Protein AF-A0A2A9K9C0-F1 (afdb_monomer)

Mean predicted aligned error: 3.77 Å

Radius of gyration: 18.75 Å; Cα contacts (8 Å, |Δi|>4): 196; chains: 1; bounding box: 55×35×45 Å

Sequence (178 aa):
MNDVFKDWEARVAALWRQVDAITPEQLVAQADALAAERPVDDPVALFERACARDTAGLEAEAEPLYRAALASERLDPYRQARASIQLGSTLRLLGQLEESESLVSAQLQRYEDAAYGNALYDETRATLALTYLVQGRAVEAACLALTTLAPHLSRYNRSVAGNAAEILKSTALESSWS

Nearest PDB structures (foldseek):
  3fwv-assembly2_B  TM=6.508E-01  e=6.285E-02  Homo sapiens
  3esk-assembly1_A  TM=7.270E-01  e=2.213E-01  Homo sapiens
  7t6d-assembly1_B  TM=5.250E-01  e=9.718E-02  Escherichia coli
  4zlh-assembly1_A  TM=6.769E-01  e=4.360E-01  Escherichia coli O157:H7
  8fy4-assembly1_B  TM=6.235E-01  e=5.676E+00  Gallus gallus

Foldseek 3Di:
DVVVVVVLVVVLVVLVVCLVVDALVVLLVVLVVSLVVDPPLPLVSLLSNLVSCLSNVNLVVSLVSLVSSLVDPPDQLQSNLVSLLSNLVSCVVVVVLVVSLVSLVVNLVQCVPVVSHCPCVLVSLLSNLVSCVSVVVPLLSLLSNQLSCLVVDPDCSVVSNVVSVVSVVVVVVVVVVD

Solvent-accessible surface area (backbone atoms only — not comparable to full-atom values): 9440 Å² total; per-residue (Å²): 113,74,65,62,52,50,52,51,53,52,50,54,54,53,51,62,76,38,55,93,80,48,54,50,68,55,44,35,53,50,37,47,57,58,30,68,79,46,63,94,80,35,34,65,43,30,36,48,41,13,51,31,24,45,74,48,73,35,41,85,69,11,46,65,27,28,52,57,17,70,74,40,89,83,51,52,58,63,57,45,44,54,43,39,46,51,42,24,50,40,31,44,77,72,66,41,48,70,58,17,44,52,49,30,50,54,5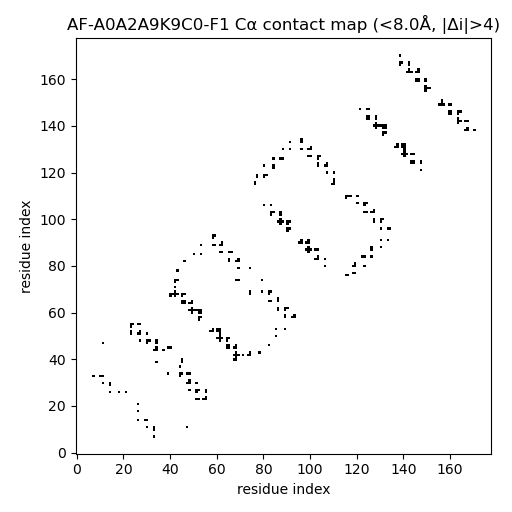4,56,58,48,47,72,40,76,89,58,41,65,75,62,50,60,58,38,46,46,52,43,18,53,45,30,41,76,74,68,38,48,68,60,13,49,28,47,39,42,45,60,45,17,83,76,46,97,65,60,31,70,57,46,33,49,52,28,52,54,52,52,53,53,53,55,53,56,65,75,77,110

pLDDT: mean 95.49, std 7.88, range [49.19, 98.88]

Structure (mmCIF, N/CA/C/O backbone):
data_AF-A0A2A9K9C0-F1
#
_entry.id   AF-A0A2A9K9C0-F1
#
loop_
_atom_site.group_PDB
_atom_site.id
_atom_site.type_symbol
_atom_site.label_atom_id
_atom_site.label_alt_id
_atom_site.label_comp_id
_atom_site.label_asym_id
_atom_site.label_entity_id
_atom_site.label_seq_id
_atom_site.pdbx_PDB_ins_code
_atom_site.Cartn_x
_atom_site.Cartn_y
_atom_site.Cartn_z
_atom_site.occupancy
_atom_site.B_iso_or_equiv
_atom_site.auth_seq_id
_atom_site.auth_comp_id
_atom_site.auth_asym_id
_atom_site.auth_atom_id
_atom_site.pdbx_PDB_model_num
ATOM 1 N N . MET A 1 1 ? 28.521 -4.897 -8.822 1.00 56.53 1 MET A N 1
ATOM 2 C CA . MET A 1 1 ? 27.098 -5.235 -8.581 1.00 56.53 1 MET A CA 1
ATOM 3 C C . MET A 1 1 ? 26.329 -4.094 -7.919 1.00 56.53 1 MET A C 1
ATOM 5 O O . MET A 1 1 ? 25.293 -3.744 -8.457 1.00 56.53 1 MET A O 1
ATOM 9 N N . ASN A 1 2 ? 26.833 -3.455 -6.853 1.00 66.00 2 ASN A N 1
ATOM 10 C CA . ASN A 1 2 ? 26.139 -2.313 -6.221 1.00 66.00 2 ASN A CA 1
ATOM 11 C C . ASN A 1 2 ? 25.977 -1.070 -7.113 1.00 66.00 2 ASN A C 1
ATOM 13 O O . ASN A 1 2 ? 25.010 -0.340 -6.951 1.00 66.00 2 ASN A O 1
ATOM 17 N N . ASP A 1 3 ? 26.910 -0.822 -8.032 1.00 77.00 3 ASP A N 1
ATOM 18 C CA . ASP A 1 3 ? 26.891 0.388 -8.866 1.00 77.00 3 ASP A CA 1
ATOM 19 C C . ASP A 1 3 ? 25.811 0.330 -9.960 1.00 77.00 3 ASP A C 1
ATOM 21 O O . ASP A 1 3 ? 25.037 1.260 -10.131 1.00 77.00 3 ASP A O 1
ATOM 25 N N . VAL A 1 4 ? 25.665 -0.834 -10.605 1.00 78.75 4 VAL A N 1
ATOM 26 C CA . VAL A 1 4 ? 24.627 -1.088 -11.623 1.00 78.75 4 VAL A CA 1
ATOM 27 C C . VAL A 1 4 ? 23.219 -1.005 -11.028 1.00 78.75 4 VAL A C 1
ATOM 29 O O . VAL A 1 4 ? 22.312 -0.477 -11.659 1.00 78.75 4 VAL A O 1
ATOM 32 N N . PHE A 1 5 ? 23.020 -1.506 -9.804 1.00 78.31 5 PHE A N 1
ATOM 33 C CA . PHE A 1 5 ? 21.722 -1.391 -9.134 1.00 78.31 5 PHE A CA 1
ATOM 34 C C . PHE A 1 5 ? 21.391 0.063 -8.776 1.00 78.31 5 PHE A C 1
ATOM 36 O O . PHE A 1 5 ? 20.274 0.505 -9.012 1.00 78.31 5 PHE A O 1
ATOM 43 N N . LYS A 1 6 ? 22.373 0.825 -8.277 1.00 83.94 6 LYS A N 1
ATOM 44 C CA . LYS A 1 6 ? 22.194 2.251 -7.976 1.00 83.94 6 LYS A CA 1
ATOM 45 C C . LYS A 1 6 ? 21.911 3.082 -9.225 1.00 83.94 6 LYS A C 1
ATOM 47 O O . LYS A 1 6 ? 21.075 3.978 -9.173 1.00 83.94 6 LYS A O 1
ATOM 52 N N . ASP A 1 7 ? 22.582 2.783 -10.335 1.00 93.44 7 ASP A N 1
ATOM 53 C CA . ASP A 1 7 ? 22.298 3.410 -11.628 1.00 93.44 7 ASP A CA 1
ATOM 54 C C . ASP A 1 7 ? 20.863 3.110 -12.090 1.00 93.44 7 ASP A C 1
ATOM 56 O O . ASP A 1 7 ? 20.116 4.018 -12.459 1.00 93.44 7 ASP A O 1
ATOM 60 N N . TRP A 1 8 ? 20.429 1.853 -11.969 1.00 96.69 8 TRP A N 1
ATOM 61 C CA . TRP A 1 8 ? 19.055 1.457 -12.274 1.00 96.69 8 TRP A CA 1
ATOM 62 C C . TRP A 1 8 ? 18.024 2.194 -11.401 1.00 96.69 8 TRP A C 1
ATOM 64 O O . TRP A 1 8 ? 17.085 2.784 -11.934 1.00 96.69 8 TRP A O 1
ATOM 74 N N . GLU A 1 9 ? 18.221 2.251 -10.078 1.00 95.19 9 GLU A N 1
ATOM 75 C CA . GLU A 1 9 ? 17.341 3.000 -9.166 1.00 95.19 9 GLU A CA 1
ATOM 76 C C . GLU A 1 9 ? 17.304 4.499 -9.507 1.00 95.19 9 GLU A C 1
ATOM 78 O O . GLU A 1 9 ? 16.243 5.124 -9.459 1.00 95.19 9 GLU A O 1
ATOM 83 N N . ALA A 1 10 ? 18.438 5.087 -9.903 1.00 96.81 10 ALA A N 1
ATOM 84 C CA . ALA A 1 10 ? 18.505 6.485 -10.318 1.00 96.81 10 ALA A CA 1
ATOM 85 C C . ALA A 1 10 ? 17.719 6.750 -11.613 1.00 96.81 10 ALA A C 1
ATOM 87 O O . ALA A 1 10 ? 17.076 7.797 -11.738 1.00 96.81 10 ALA A O 1
ATOM 88 N N . ARG A 1 11 ? 17.733 5.804 -12.560 1.00 97.88 11 ARG A N 1
ATOM 89 C CA . ARG A 1 11 ? 16.949 5.867 -13.804 1.00 97.88 11 ARG A CA 1
ATOM 90 C C . ARG A 1 11 ? 15.453 5.697 -13.548 1.00 97.88 11 ARG A C 1
ATOM 92 O O . ARG A 1 11 ? 14.668 6.468 -14.093 1.00 97.88 11 ARG A O 1
ATOM 99 N N . VAL A 1 12 ? 15.060 4.784 -12.658 1.00 98.00 12 VAL A N 1
ATOM 100 C CA . VAL A 1 12 ? 13.671 4.671 -12.176 1.00 98.00 12 VAL A CA 1
ATOM 101 C C . VAL A 1 12 ? 13.222 5.979 -11.516 1.00 98.00 12 VAL A C 1
ATOM 103 O O . VAL A 1 12 ? 12.185 6.535 -11.868 1.00 98.00 12 VAL A O 1
ATOM 106 N N . ALA A 1 13 ? 14.032 6.548 -10.622 1.00 97.62 13 ALA A N 1
ATOM 107 C CA . ALA A 1 13 ? 13.729 7.836 -9.999 1.00 97.62 13 ALA A CA 1
ATOM 108 C C . ALA A 1 13 ? 13.691 8.998 -11.013 1.00 97.62 13 ALA A C 1
ATOM 110 O O . ALA A 1 13 ? 12.986 9.986 -10.809 1.00 97.62 13 ALA A O 1
ATOM 111 N N . ALA A 1 14 ? 14.462 8.925 -12.103 1.00 97.88 14 ALA A N 1
ATOM 112 C CA . ALA A 1 14 ? 14.396 9.894 -13.194 1.00 97.88 14 ALA A CA 1
ATOM 113 C C . ALA A 1 14 ? 13.092 9.788 -13.991 1.00 97.88 14 ALA A C 1
ATOM 115 O O . ALA A 1 14 ? 12.536 10.831 -14.331 1.00 97.88 14 ALA A O 1
ATOM 116 N N . LEU A 1 15 ? 12.591 8.570 -14.228 1.00 98.19 15 LEU A N 1
ATOM 117 C CA . LEU A 1 15 ? 11.283 8.338 -14.842 1.00 98.19 15 LEU A CA 1
ATOM 118 C C . LEU A 1 15 ? 10.163 8.942 -13.984 1.00 98.19 15 LEU A C 1
ATOM 120 O O . LEU A 1 15 ? 9.373 9.736 -14.486 1.00 98.19 15 LEU A O 1
ATOM 124 N N . TRP A 1 16 ? 10.147 8.664 -12.676 1.00 97.81 16 TRP A N 1
ATOM 125 C CA . TRP A 1 16 ? 9.120 9.200 -11.771 1.00 97.81 16 TRP A CA 1
ATOM 126 C C . TRP A 1 16 ? 9.111 10.728 -11.671 1.00 97.81 16 TRP A C 1
ATOM 128 O O . TRP A 1 16 ? 8.054 11.323 -11.494 1.00 97.81 16 TRP A O 1
ATOM 138 N N . ARG A 1 17 ? 10.257 11.396 -11.854 1.00 97.94 17 ARG A N 1
ATOM 139 C CA . ARG A 1 17 ? 10.317 12.869 -11.927 1.00 97.94 17 ARG A CA 1
ATOM 140 C C . ARG A 1 17 ? 9.652 13.456 -13.176 1.00 97.94 17 ARG A C 1
ATOM 142 O O . ARG A 1 17 ? 9.448 14.664 -13.224 1.00 97.94 17 ARG A O 1
ATOM 149 N N . GLN A 1 18 ? 9.361 12.636 -14.182 1.00 96.00 18 GLN A N 1
ATOM 150 C CA . GLN A 1 18 ? 8.750 13.048 -15.446 1.00 96.00 18 GLN A CA 1
ATOM 151 C C . GLN A 1 18 ? 7.288 12.609 -15.562 1.00 96.00 18 GLN A C 1
ATOM 153 O O . GLN A 1 18 ? 6.703 12.815 -16.619 1.00 96.00 18 GLN A O 1
ATOM 158 N N . VAL A 1 19 ? 6.701 12.023 -14.511 1.00 95.88 19 VAL A N 1
ATOM 159 C CA . VAL A 1 19 ? 5.356 11.425 -14.551 1.00 95.88 19 VAL A CA 1
ATOM 160 C C . VAL A 1 19 ? 4.285 12.392 -15.071 1.00 95.88 19 VAL A C 1
ATOM 162 O O . VAL A 1 19 ? 3.482 12.001 -15.906 1.00 95.88 19 VAL A O 1
ATOM 165 N N . ASP A 1 20 ? 4.347 13.672 -14.691 1.00 95.62 20 ASP A N 1
ATOM 166 C CA . ASP A 1 20 ? 3.399 14.704 -15.145 1.00 95.62 20 ASP A CA 1
ATOM 167 C C . ASP A 1 20 ? 3.663 15.204 -16.579 1.00 95.62 20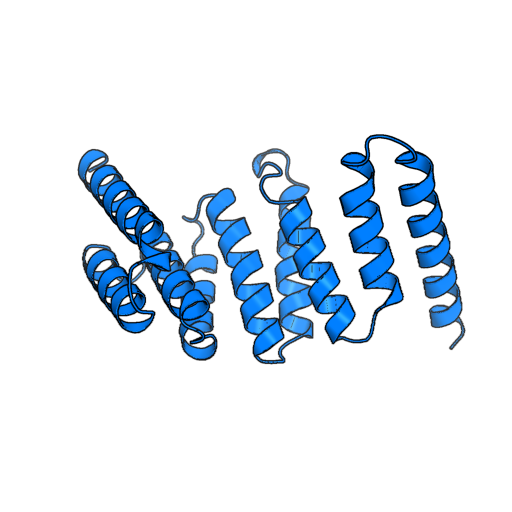 ASP A C 1
ATOM 169 O O . ASP A 1 20 ? 2.845 15.914 -17.164 1.00 95.62 20 ASP A O 1
ATOM 173 N N . ALA A 1 21 ? 4.829 14.884 -17.145 1.00 96.81 21 ALA A N 1
ATOM 174 C CA . ALA A 1 21 ? 5.273 15.339 -18.462 1.00 96.81 21 ALA A CA 1
ATOM 175 C C . ALA A 1 21 ? 5.123 14.270 -19.558 1.00 96.81 21 ALA A C 1
ATOM 177 O O . ALA A 1 21 ? 5.326 14.578 -20.735 1.00 96.81 21 ALA A O 1
ATOM 178 N N . ILE A 1 22 ? 4.794 13.029 -19.192 1.00 97.62 22 ILE A N 1
ATOM 179 C CA . ILE A 1 22 ? 4.624 11.907 -20.118 1.00 97.62 22 ILE A CA 1
ATOM 180 C C . ILE A 1 22 ? 3.217 11.327 -20.011 1.00 97.62 22 ILE A C 1
ATOM 182 O O . ILE A 1 22 ? 2.528 11.477 -19.008 1.00 97.62 22 ILE A O 1
ATOM 186 N N . THR A 1 23 ? 2.781 10.658 -21.071 1.00 98.19 23 THR A N 1
ATOM 187 C CA . THR A 1 23 ? 1.491 9.956 -21.073 1.00 98.19 23 THR A CA 1
ATOM 188 C C . THR A 1 23 ? 1.532 8.707 -20.180 1.00 98.19 23 THR A C 1
ATOM 190 O O . THR A 1 23 ? 2.605 8.112 -20.015 1.00 98.19 23 THR A O 1
ATOM 193 N N . PRO A 1 24 ? 0.380 8.257 -19.652 1.00 97.62 24 PRO A N 1
ATOM 194 C CA . PRO A 1 24 ? 0.271 6.987 -18.936 1.00 97.62 24 PRO A CA 1
ATOM 195 C C . PRO A 1 24 ? 0.871 5.796 -19.700 1.00 97.62 24 PRO A C 1
ATOM 197 O O . PRO A 1 24 ? 1.601 4.984 -19.130 1.00 97.62 24 PRO A O 1
ATOM 200 N N . GLU A 1 25 ? 0.657 5.723 -21.014 1.00 98.06 25 GLU A N 1
ATOM 201 C CA . GLU A 1 25 ? 1.183 4.649 -21.861 1.00 98.06 25 GLU A CA 1
ATOM 202 C C . GLU A 1 25 ? 2.714 4.700 -21.952 1.00 98.06 25 GLU A C 1
ATOM 204 O O . GLU A 1 25 ? 3.386 3.666 -21.895 1.00 98.06 25 GLU A O 1
ATOM 209 N N . GLN A 1 26 ? 3.288 5.904 -22.056 1.00 98.38 26 GLN A N 1
ATOM 210 C CA . GLN A 1 26 ? 4.739 6.098 -22.035 1.00 98.38 26 GLN A CA 1
ATOM 211 C C . GLN A 1 26 ? 5.345 5.743 -20.676 1.00 98.38 26 GLN A C 1
ATOM 213 O O . GLN A 1 26 ? 6.452 5.204 -20.649 1.00 98.38 26 GLN A O 1
ATOM 218 N N . LEU A 1 27 ? 4.653 6.038 -19.570 1.00 98.50 27 LEU A N 1
ATOM 219 C CA . LEU A 1 27 ? 5.090 5.661 -18.226 1.00 98.50 27 LEU A CA 1
ATOM 220 C C . LEU A 1 27 ? 5.171 4.136 -18.096 1.00 98.50 27 LEU A C 1
ATOM 222 O O . LEU A 1 27 ? 6.221 3.616 -17.720 1.00 98.50 27 LEU A O 1
ATOM 226 N N . VAL A 1 28 ? 4.103 3.421 -18.466 1.00 98.62 28 VAL A N 1
ATOM 227 C CA . VAL A 1 28 ? 4.053 1.950 -18.407 1.00 98.62 28 VAL A CA 1
ATOM 228 C C . VAL A 1 28 ? 5.131 1.326 -19.293 1.00 98.62 28 VAL A C 1
ATOM 230 O O . VAL A 1 28 ? 5.887 0.475 -18.825 1.00 98.62 28 VAL A O 1
ATOM 233 N N . ALA A 1 29 ? 5.266 1.782 -20.543 1.00 98.56 29 ALA A N 1
ATOM 234 C CA . ALA A 1 29 ? 6.261 1.246 -21.470 1.00 98.56 29 ALA A CA 1
ATOM 235 C C . ALA A 1 29 ? 7.705 1.457 -20.978 1.00 98.56 29 ALA A C 1
ATOM 237 O O . ALA A 1 29 ? 8.534 0.551 -21.075 1.00 98.56 29 ALA A O 1
ATOM 238 N N . GLN A 1 30 ? 8.018 2.635 -20.427 1.00 98.56 30 GLN A N 1
ATOM 239 C CA . GLN A 1 30 ? 9.351 2.922 -19.889 1.00 98.56 30 GLN A CA 1
ATOM 240 C C . GLN A 1 30 ? 9.635 2.155 -18.593 1.00 98.56 30 GLN A C 1
ATOM 242 O O . GLN A 1 30 ? 10.750 1.662 -18.416 1.00 98.56 30 GLN A O 1
ATOM 247 N N . ALA A 1 31 ? 8.642 2.007 -17.711 1.00 98.44 31 ALA A N 1
ATOM 248 C CA . ALA A 1 31 ? 8.770 1.198 -16.502 1.00 98.44 31 ALA A CA 1
ATOM 249 C C . ALA A 1 31 ? 9.010 -0.283 -16.839 1.00 98.44 31 ALA A C 1
ATOM 251 O O . ALA A 1 31 ? 9.891 -0.911 -16.252 1.00 98.44 31 ALA A O 1
ATOM 252 N N . ASP A 1 32 ? 8.293 -0.830 -17.826 1.00 98.50 32 ASP A N 1
ATOM 253 C CA . ASP A 1 32 ? 8.500 -2.201 -18.304 1.00 98.50 32 ASP A CA 1
ATOM 254 C C . ASP A 1 32 ? 9.890 -2.386 -18.933 1.00 98.50 32 ASP A C 1
ATOM 256 O O . ASP A 1 32 ? 10.553 -3.390 -18.664 1.00 98.50 32 ASP A O 1
ATOM 260 N N . ALA A 1 33 ? 10.370 -1.409 -19.712 1.00 98.38 33 ALA A N 1
ATOM 261 C CA . ALA A 1 33 ? 11.713 -1.445 -20.289 1.00 98.38 33 ALA A CA 1
ATOM 262 C C . ALA A 1 33 ? 12.806 -1.452 -19.207 1.00 98.38 33 ALA A C 1
ATOM 264 O O . ALA A 1 33 ? 13.728 -2.262 -19.279 1.00 98.38 33 ALA A O 1
ATOM 265 N N . LEU A 1 34 ? 12.680 -0.604 -18.179 1.00 98.25 34 LEU A N 1
ATOM 266 C CA . LEU A 1 34 ? 13.600 -0.598 -17.037 1.00 98.25 34 LEU A CA 1
ATOM 267 C C . LEU A 1 34 ? 13.532 -1.914 -16.259 1.00 98.25 34 LEU A C 1
ATOM 269 O O . LEU A 1 34 ? 14.563 -2.458 -15.870 1.00 98.25 34 LEU A O 1
ATOM 273 N N . ALA A 1 35 ? 12.336 -2.450 -16.031 1.00 97.69 35 ALA A N 1
ATOM 274 C CA . ALA A 1 35 ? 12.169 -3.695 -15.295 1.00 97.69 35 ALA A CA 1
ATOM 275 C C . ALA A 1 35 ? 12.744 -4.913 -16.037 1.00 97.69 35 ALA A C 1
ATOM 277 O O . ALA A 1 35 ? 13.245 -5.826 -15.388 1.00 97.69 35 ALA A O 1
ATOM 278 N N . ALA A 1 36 ? 12.747 -4.915 -17.374 1.00 97.62 36 ALA A N 1
ATOM 279 C CA . ALA A 1 36 ? 13.352 -5.978 -18.182 1.00 97.62 36 ALA A CA 1
ATOM 280 C C . ALA A 1 36 ? 14.884 -6.088 -18.021 1.00 97.62 36 ALA A C 1
ATOM 282 O O . ALA A 1 36 ? 15.470 -7.109 -18.375 1.00 97.62 36 ALA A O 1
ATOM 283 N N . GLU A 1 37 ? 15.541 -5.066 -17.461 1.00 97.25 37 GLU A N 1
ATOM 284 C CA . GLU A 1 37 ? 16.969 -5.096 -17.111 1.00 97.25 37 GLU A CA 1
ATOM 285 C C . GLU A 1 37 ? 17.248 -5.850 -15.794 1.00 97.25 37 GLU A C 1
ATOM 287 O O . GLU A 1 37 ? 18.405 -6.039 -15.403 1.00 97.25 37 GLU A O 1
ATOM 292 N N . ARG A 1 38 ? 16.195 -6.268 -15.083 1.00 96.56 38 ARG A N 1
ATOM 293 C CA . ARG A 1 38 ? 16.246 -6.989 -13.808 1.00 96.56 38 ARG A CA 1
ATOM 294 C C . ARG A 1 38 ? 15.759 -8.434 -13.981 1.00 96.56 38 ARG A C 1
ATOM 296 O O . ARG A 1 38 ? 15.083 -8.745 -14.961 1.00 96.56 38 ARG A O 1
ATOM 303 N N . PRO A 1 39 ? 16.084 -9.342 -13.040 1.00 96.69 39 PRO A N 1
ATOM 304 C CA . PRO A 1 39 ? 15.430 -10.646 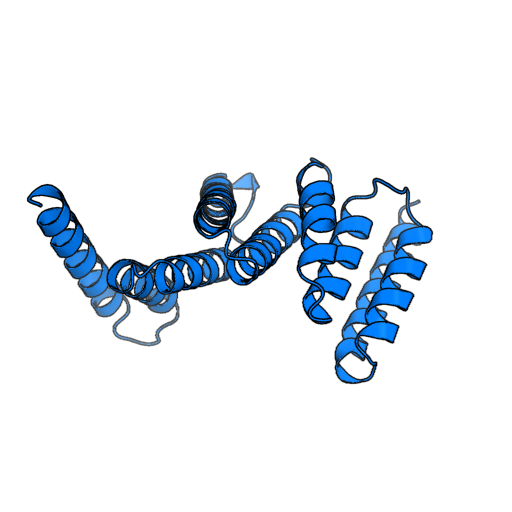-12.975 1.00 96.69 39 PRO A CA 1
ATOM 305 C C . PRO A 1 39 ? 13.903 -10.510 -13.006 1.00 96.69 39 PRO A C 1
ATOM 307 O O . PRO A 1 39 ? 13.349 -9.580 -12.425 1.00 96.69 39 PRO A O 1
ATOM 310 N N . VAL A 1 40 ? 13.221 -11.451 -13.662 1.00 94.69 40 VAL A N 1
ATOM 311 C CA . VAL A 1 40 ? 11.754 -11.426 -13.822 1.00 94.69 40 VAL A CA 1
ATOM 312 C C . VAL A 1 40 ? 11.001 -11.433 -12.483 1.00 94.69 40 VAL A C 1
ATOM 314 O O . VAL A 1 40 ? 9.882 -10.936 -12.396 1.00 94.69 40 VAL A O 1
ATOM 317 N N . ASP A 1 41 ? 11.632 -11.978 -11.444 1.00 95.56 41 ASP A N 1
ATOM 318 C CA . ASP A 1 41 ? 11.152 -12.068 -10.068 1.00 95.56 41 ASP A CA 1
ATOM 319 C C . ASP A 1 41 ? 11.807 -11.022 -9.143 1.00 95.56 41 ASP A C 1
ATOM 321 O O . ASP A 1 41 ? 11.754 -11.152 -7.918 1.00 95.56 41 ASP A O 1
ATOM 325 N N . ASP A 1 42 ? 12.473 -10.000 -9.695 1.00 97.81 42 ASP A N 1
ATOM 326 C CA . ASP A 1 42 ? 12.983 -8.881 -8.909 1.00 97.81 42 ASP A CA 1
ATOM 327 C C . ASP A 1 42 ? 11.799 -8.096 -8.332 1.00 97.81 42 ASP A C 1
ATOM 329 O O . ASP A 1 42 ? 11.012 -7.505 -9.079 1.00 97.81 42 ASP A O 1
ATOM 333 N N . PRO A 1 43 ? 11.643 -8.074 -7.004 1.00 98.00 43 PRO A N 1
ATOM 334 C CA . PRO A 1 43 ? 10.409 -7.593 -6.423 1.00 98.00 43 PRO A CA 1
ATOM 335 C C . PRO A 1 43 ? 10.351 -6.060 -6.410 1.00 98.00 43 PRO A C 1
ATOM 337 O O . PRO A 1 43 ? 9.257 -5.501 -6.423 1.00 98.00 43 PRO A O 1
ATOM 340 N N . VAL A 1 44 ? 11.495 -5.366 -6.494 1.00 98.19 44 VAL A N 1
ATOM 341 C CA . VAL A 1 44 ? 11.525 -3.912 -6.705 1.00 98.19 44 VAL A CA 1
ATOM 342 C C . VAL A 1 44 ? 11.083 -3.596 -8.132 1.00 98.19 44 VAL A C 1
ATOM 344 O O . VAL A 1 44 ? 10.244 -2.726 -8.327 1.00 98.19 44 VAL A O 1
ATOM 347 N N . ALA A 1 45 ? 11.566 -4.337 -9.132 1.00 98.31 45 ALA A N 1
ATOM 348 C CA . ALA A 1 45 ? 11.132 -4.153 -10.516 1.00 98.31 45 ALA A CA 1
ATOM 349 C C . ALA A 1 45 ? 9.627 -4.431 -10.697 1.00 98.31 45 ALA A C 1
ATOM 351 O O . ALA A 1 45 ? 8.929 -3.651 -11.344 1.00 98.31 45 ALA A O 1
ATOM 352 N N . LEU A 1 46 ? 9.107 -5.503 -10.087 1.00 98.75 46 LEU A N 1
ATOM 353 C CA . LEU A 1 46 ? 7.672 -5.814 -10.069 1.00 98.75 46 LEU A CA 1
ATOM 354 C C . LEU A 1 46 ? 6.855 -4.698 -9.412 1.00 98.75 46 LEU A C 1
ATOM 356 O O . LEU A 1 46 ? 5.837 -4.278 -9.958 1.00 98.75 46 LEU A O 1
ATOM 360 N N . PHE A 1 47 ? 7.332 -4.183 -8.280 1.00 98.69 47 PHE A N 1
ATOM 361 C CA . PHE A 1 47 ? 6.710 -3.068 -7.583 1.00 98.69 47 PHE A CA 1
ATOM 362 C C . PHE A 1 47 ? 6.643 -1.798 -8.447 1.00 98.69 47 PHE A C 1
ATOM 364 O O . PHE A 1 47 ? 5.586 -1.178 -8.530 1.00 98.69 47 PHE A O 1
ATOM 371 N N . GLU A 1 48 ? 7.723 -1.423 -9.136 1.00 98.56 48 GLU A N 1
ATOM 372 C CA . GLU A 1 48 ? 7.736 -0.231 -10.000 1.00 98.56 48 GLU A CA 1
ATOM 373 C C . GLU A 1 48 ? 6.806 -0.394 -11.217 1.00 98.56 48 GLU A C 1
ATOM 375 O O . GLU A 1 48 ? 6.080 0.534 -11.578 1.00 98.56 48 GLU A O 1
ATOM 380 N N . ARG A 1 49 ? 6.746 -1.599 -11.806 1.00 98.69 49 ARG A N 1
ATOM 381 C CA . ARG A 1 49 ? 5.787 -1.925 -12.878 1.00 98.69 49 ARG A CA 1
ATOM 382 C C . ARG A 1 49 ? 4.335 -1.830 -12.417 1.00 98.69 49 ARG A C 1
ATOM 384 O O . ARG A 1 49 ? 3.484 -1.421 -13.210 1.00 98.69 49 ARG A O 1
ATOM 391 N N . ALA A 1 50 ? 4.058 -2.235 -11.178 1.00 98.75 50 ALA A N 1
ATOM 392 C CA . ALA A 1 50 ? 2.739 -2.120 -10.571 1.00 98.75 50 ALA A CA 1
ATOM 393 C C . ALA A 1 50 ? 2.359 -0.644 -10.380 1.00 98.75 50 ALA A C 1
ATOM 395 O O . ALA A 1 50 ? 1.317 -0.221 -10.868 1.00 98.75 50 ALA A O 1
ATOM 396 N N . CYS A 1 51 ? 3.259 0.158 -9.797 1.00 98.50 51 CYS A N 1
ATOM 397 C CA . CYS A 1 51 ? 3.066 1.601 -9.611 1.00 98.50 51 CYS A CA 1
ATOM 398 C C . CYS A 1 51 ? 2.773 2.335 -10.926 1.00 98.50 51 CYS A C 1
ATOM 400 O O . CYS A 1 51 ? 1.887 3.187 -10.969 1.00 98.50 51 CYS A O 1
ATOM 402 N N . ALA A 1 52 ? 3.494 2.009 -12.004 1.00 98.56 52 ALA A N 1
ATOM 403 C CA . ALA A 1 52 ? 3.274 2.627 -13.311 1.00 98.56 52 ALA A CA 1
ATOM 404 C C . ALA A 1 52 ? 1.870 2.339 -13.871 1.00 98.56 52 ALA A C 1
ATOM 406 O O . ALA A 1 52 ? 1.236 3.233 -14.423 1.00 98.56 52 ALA A O 1
ATOM 407 N N . ARG A 1 53 ? 1.373 1.107 -13.701 1.00 98.69 53 ARG A N 1
ATOM 408 C CA . ARG A 1 53 ? 0.026 0.696 -14.131 1.00 98.69 53 ARG A CA 1
ATOM 409 C C . ARG A 1 53 ? -1.069 1.313 -13.270 1.00 98.69 53 ARG A C 1
ATOM 411 O O . ARG A 1 53 ? -2.037 1.818 -13.820 1.00 98.69 53 ARG A O 1
ATOM 418 N N . ASP A 1 54 ? -0.887 1.335 -11.953 1.00 97.25 54 ASP A N 1
ATOM 419 C CA . ASP A 1 54 ? -1.833 1.962 -11.021 1.00 97.25 54 ASP A CA 1
ATOM 420 C C . ASP A 1 54 ? -1.960 3.469 -11.314 1.00 97.25 54 ASP A C 1
ATOM 422 O O . ASP A 1 54 ? -3.058 3.993 -11.468 1.00 97.25 54 ASP A O 1
ATOM 426 N N . THR A 1 55 ? -0.832 4.149 -11.561 1.00 96.81 55 THR A N 1
ATOM 427 C CA . THR A 1 55 ? -0.807 5.561 -12.000 1.00 96.81 55 THR A CA 1
ATOM 428 C C . THR A 1 55 ? -1.517 5.772 -13.342 1.00 96.81 55 THR A C 1
ATOM 430 O O . THR A 1 55 ? -2.091 6.832 -13.584 1.00 96.81 55 THR A O 1
ATOM 433 N N . ALA A 1 56 ? -1.491 4.768 -14.219 1.00 97.25 56 ALA A N 1
ATOM 434 C CA . ALA A 1 56 ? -2.149 4.799 -15.519 1.00 97.25 56 ALA A CA 1
ATOM 435 C C . ALA A 1 56 ? -3.645 4.430 -15.478 1.00 97.25 56 ALA A C 1
ATOM 437 O O . ALA A 1 56 ? -4.279 4.420 -16.533 1.00 97.25 56 ALA A O 1
ATOM 438 N N . GLY A 1 57 ? -4.215 4.128 -14.304 1.00 96.88 57 GLY A N 1
ATOM 439 C CA . GLY A 1 57 ? -5.599 3.648 -14.183 1.00 96.88 57 GLY A CA 1
ATOM 440 C C . GLY A 1 57 ? -5.793 2.234 -14.741 1.00 96.88 57 GLY A C 1
ATOM 441 O O . GLY A 1 57 ? -6.831 1.923 -15.322 1.00 96.88 57 GLY A O 1
ATOM 442 N N . LEU A 1 58 ? -4.752 1.400 -14.651 1.00 98.19 58 LEU A N 1
ATOM 443 C CA . LEU A 1 58 ? -4.748 -0.007 -15.053 1.00 98.19 58 LEU A CA 1
ATOM 444 C C . LEU A 1 58 ? -4.676 -0.902 -13.806 1.00 98.19 58 LEU A C 1
ATOM 446 O O . LEU A 1 58 ? -3.790 -1.751 -13.678 1.00 98.19 58 LEU A O 1
ATOM 450 N N . GLU A 1 59 ? -5.604 -0.711 -12.867 1.00 98.12 59 GLU A N 1
ATOM 451 C CA . GLU A 1 59 ? -5.622 -1.367 -11.552 1.00 98.12 59 GLU A CA 1
ATOM 452 C C . GLU A 1 59 ? -5.580 -2.897 -11.666 1.00 98.12 59 GLU A C 1
ATOM 454 O O . GLU A 1 59 ? -4.804 -3.561 -10.977 1.00 98.12 59 GLU A O 1
ATOM 459 N N . ALA A 1 60 ? -6.356 -3.462 -12.596 1.00 98.31 60 ALA A N 1
ATOM 460 C CA . ALA A 1 60 ? -6.415 -4.905 -12.831 1.00 98.31 60 ALA A CA 1
ATOM 461 C C . ALA A 1 60 ? -5.078 -5.494 -13.326 1.00 98.31 60 ALA A C 1
ATOM 463 O O . ALA A 1 60 ? -4.798 -6.673 -13.109 1.00 98.31 60 ALA A O 1
ATOM 464 N N . GLU A 1 61 ? -4.235 -4.689 -13.981 1.00 98.50 61 GLU A N 1
ATOM 465 C CA . GLU A 1 61 ? -2.885 -5.103 -14.370 1.00 98.50 61 GLU A CA 1
ATOM 466 C C . GLU A 1 61 ? -1.856 -4.856 -13.258 1.00 98.50 61 GLU A C 1
ATOM 468 O O . GLU A 1 61 ? -0.859 -5.577 -13.166 1.00 98.50 61 GLU A O 1
ATOM 473 N N . ALA A 1 62 ? -2.073 -3.840 -12.418 1.00 98.69 62 ALA A N 1
ATOM 474 C CA . ALA A 1 62 ? -1.203 -3.510 -11.294 1.00 98.69 62 ALA A CA 1
ATOM 475 C C . ALA A 1 62 ? -1.300 -4.545 -10.161 1.00 98.69 62 ALA A C 1
ATOM 477 O O . ALA A 1 62 ? -0.275 -4.956 -9.611 1.00 98.69 62 ALA A O 1
ATOM 478 N N . GLU A 1 63 ? -2.515 -5.002 -9.842 1.00 98.69 63 GLU A N 1
ATOM 479 C CA . GLU A 1 63 ? -2.801 -5.936 -8.746 1.00 98.69 63 GLU A CA 1
ATOM 480 C C . GLU A 1 63 ? -1.879 -7.177 -8.728 1.00 98.69 63 GLU A C 1
ATOM 482 O O . GLU A 1 63 ? -1.189 -7.388 -7.721 1.00 98.69 63 GLU A O 1
ATOM 487 N N . PRO A 1 64 ? -1.778 -7.992 -9.802 1.00 98.62 64 PRO A N 1
ATOM 488 C CA . PRO A 1 64 ? -0.933 -9.187 -9.780 1.00 98.62 64 PRO A CA 1
ATOM 489 C C . PRO A 1 64 ? 0.556 -8.867 -9.580 1.00 98.62 64 PRO A C 1
ATOM 491 O O . PRO A 1 64 ? 1.282 -9.670 -8.990 1.00 98.62 64 PRO A O 1
ATOM 494 N N . LEU A 1 65 ? 1.023 -7.698 -10.029 1.00 98.81 65 LEU A N 1
ATOM 495 C CA . LEU A 1 65 ? 2.417 -7.278 -9.883 1.00 98.81 65 LEU A CA 1
ATOM 496 C C . LEU A 1 65 ? 2.733 -6.852 -8.447 1.00 98.81 65 LEU A C 1
ATOM 498 O O . LEU A 1 65 ? 3.771 -7.248 -7.914 1.00 98.81 65 LEU A O 1
ATOM 502 N N . TYR A 1 66 ? 1.830 -6.119 -7.788 1.00 98.75 66 TYR A N 1
ATOM 503 C CA . TYR A 1 66 ? 1.982 -5.811 -6.365 1.00 98.75 66 TYR A CA 1
ATOM 504 C C . TYR A 1 66 ? 1.991 -7.074 -5.509 1.00 98.75 66 TYR A C 1
ATOM 506 O O . TYR A 1 66 ? 2.837 -7.204 -4.625 1.00 98.75 66 TYR A O 1
ATOM 514 N N . ARG A 1 67 ? 1.089 -8.027 -5.783 1.00 98.62 67 ARG A N 1
ATOM 515 C CA . ARG A 1 67 ? 1.064 -9.316 -5.076 1.00 98.62 67 ARG A CA 1
ATOM 516 C C . ARG A 1 67 ? 2.380 -10.068 -5.239 1.00 98.62 67 ARG A C 1
ATOM 518 O O . ARG A 1 67 ? 2.922 -10.563 -4.254 1.00 98.62 67 ARG A O 1
ATOM 525 N N . ALA A 1 68 ? 2.914 -10.119 -6.459 1.00 98.44 68 ALA A N 1
ATOM 526 C CA . ALA A 1 68 ? 4.192 -10.768 -6.731 1.00 98.44 68 ALA A CA 1
ATOM 527 C C . ALA A 1 68 ? 5.362 -10.073 -6.010 1.00 98.44 68 ALA A C 1
ATOM 529 O O . ALA A 1 68 ? 6.230 -10.753 -5.466 1.00 98.44 68 ALA A O 1
ATOM 530 N N . ALA A 1 69 ? 5.364 -8.737 -5.944 1.00 98.56 69 ALA A N 1
ATOM 531 C CA . ALA A 1 69 ? 6.355 -7.988 -5.175 1.00 98.56 69 ALA A CA 1
ATOM 532 C C . ALA A 1 69 ? 6.264 -8.291 -3.666 1.00 98.56 69 ALA A C 1
ATOM 534 O O . ALA A 1 69 ? 7.275 -8.612 -3.044 1.00 98.56 69 ALA A O 1
ATOM 535 N N . LEU A 1 70 ? 5.054 -8.255 -3.095 1.00 98.44 70 LEU A N 1
ATOM 536 C CA . LEU A 1 70 ? 4.788 -8.496 -1.668 1.00 98.44 70 LEU A CA 1
ATOM 537 C C . LEU A 1 70 ? 5.019 -9.947 -1.226 1.00 98.44 70 LEU A C 1
ATOM 539 O O . LEU A 1 70 ? 5.224 -10.196 -0.039 1.00 98.44 70 LEU A O 1
ATOM 543 N N . ALA A 1 71 ? 4.994 -10.902 -2.158 1.00 97.69 71 ALA A N 1
ATOM 544 C CA . ALA A 1 71 ? 5.342 -12.295 -1.888 1.00 97.69 71 ALA A CA 1
ATOM 545 C C . ALA A 1 71 ? 6.849 -12.495 -1.634 1.00 97.69 71 ALA A C 1
ATOM 547 O O . ALA A 1 71 ? 7.256 -13.562 -1.174 1.00 97.69 71 ALA A O 1
ATOM 548 N N . SER A 1 72 ? 7.688 -11.500 -1.940 1.00 95.94 72 SER A N 1
ATOM 549 C CA . SER A 1 72 ? 9.127 -11.569 -1.708 1.00 95.94 72 SER A CA 1
ATOM 550 C C . SER A 1 72 ? 9.526 -10.969 -0.363 1.00 95.94 72 SER A C 1
ATOM 552 O O . SER A 1 72 ? 9.185 -9.837 -0.046 1.00 95.94 72 SER A O 1
ATOM 554 N N . GLU A 1 73 ? 10.390 -11.668 0.370 1.00 93.12 73 GLU A N 1
ATOM 555 C CA . GLU A 1 73 ? 11.023 -11.151 1.594 1.00 93.12 73 GLU A CA 1
ATOM 556 C C . GLU A 1 73 ? 12.160 -10.145 1.314 1.00 93.12 73 GLU A C 1
ATOM 558 O O . GLU A 1 73 ? 12.799 -9.649 2.238 1.00 93.12 73 GLU A O 1
ATOM 563 N N . ARG A 1 74 ? 12.455 -9.855 0.037 1.00 95.00 74 ARG A N 1
ATOM 564 C CA . ARG A 1 74 ? 13.555 -8.963 -0.374 1.00 95.00 74 ARG A CA 1
ATOM 565 C C . ARG A 1 74 ? 13.139 -7.497 -0.544 1.00 95.00 74 ARG A C 1
ATOM 567 O O . ARG A 1 74 ? 14.003 -6.680 -0.862 1.00 95.00 74 ARG A O 1
ATOM 574 N N . LEU A 1 75 ? 11.859 -7.152 -0.370 1.00 95.19 75 LEU A N 1
ATOM 575 C CA . LEU A 1 75 ? 11.439 -5.750 -0.297 1.00 95.19 75 LEU A CA 1
ATOM 576 C C . LEU A 1 75 ? 11.901 -5.149 1.027 1.00 95.19 75 LEU A C 1
ATOM 578 O O . LEU A 1 75 ? 11.659 -5.707 2.095 1.00 95.19 75 LEU A O 1
ATOM 582 N N . ASP A 1 76 ? 12.532 -3.981 0.964 1.00 95.00 76 ASP A N 1
ATOM 583 C CA . ASP A 1 76 ? 12.803 -3.219 2.176 1.00 95.00 76 ASP A CA 1
ATOM 584 C C . ASP A 1 76 ? 11.488 -2.742 2.834 1.00 95.00 76 ASP A C 1
ATOM 586 O O . ASP A 1 76 ? 10.472 -2.590 2.144 1.00 95.00 76 ASP A O 1
ATOM 590 N N . PRO A 1 77 ? 11.486 -2.461 4.151 1.00 96.31 77 PRO A N 1
ATOM 591 C CA . PRO A 1 77 ? 10.274 -2.081 4.881 1.00 96.31 77 PRO A CA 1
ATOM 592 C C . PRO A 1 77 ? 9.513 -0.882 4.298 1.00 96.31 77 PRO A C 1
ATOM 594 O O . PRO A 1 77 ? 8.280 -0.837 4.362 1.00 96.31 77 PRO A O 1
ATOM 597 N N . TYR A 1 78 ? 10.217 0.086 3.702 1.00 96.88 78 TYR A N 1
ATOM 598 C CA . TYR A 1 78 ? 9.579 1.258 3.107 1.00 96.88 78 TYR A CA 1
ATOM 599 C C . TYR A 1 78 ? 8.838 0.886 1.820 1.00 96.88 78 TYR A C 1
ATOM 601 O O . TYR A 1 78 ? 7.669 1.244 1.652 1.00 96.88 78 TYR A O 1
ATOM 609 N N . ARG A 1 79 ? 9.471 0.112 0.929 1.00 97.44 79 ARG A N 1
ATOM 610 C CA . ARG A 1 79 ? 8.802 -0.415 -0.270 1.00 97.44 79 ARG A CA 1
ATOM 611 C C . ARG A 1 79 ? 7.674 -1.379 0.075 1.00 97.44 79 ARG A C 1
ATOM 613 O O . ARG A 1 79 ? 6.627 -1.301 -0.558 1.00 97.44 79 ARG A O 1
ATOM 620 N N . GLN A 1 80 ? 7.844 -2.224 1.090 1.00 98.06 80 GLN A N 1
ATOM 621 C CA . GLN A 1 80 ? 6.798 -3.127 1.580 1.00 98.06 80 GLN A CA 1
ATOM 622 C C . GLN A 1 80 ? 5.557 -2.334 2.017 1.00 98.06 80 GLN A C 1
ATOM 624 O O . GLN A 1 80 ? 4.448 -2.636 1.581 1.00 98.06 80 GLN A O 1
ATOM 629 N N . ALA A 1 81 ? 5.738 -1.259 2.794 1.00 98.44 81 ALA A N 1
ATOM 630 C CA . ALA A 1 81 ? 4.641 -0.377 3.187 1.00 98.44 81 ALA A CA 1
ATOM 631 C C . ALA A 1 81 ? 3.975 0.297 1.976 1.00 98.44 81 ALA A C 1
ATOM 633 O O . ALA A 1 81 ? 2.751 0.273 1.856 1.00 98.44 81 ALA A O 1
ATOM 634 N N . ARG A 1 82 ? 4.764 0.837 1.034 1.00 98.44 82 ARG A N 1
ATOM 635 C CA . ARG A 1 82 ? 4.229 1.431 -0.205 1.00 98.44 82 ARG A CA 1
ATOM 636 C C . ARG A 1 82 ? 3.451 0.429 -1.054 1.00 98.44 82 ARG A C 1
ATOM 638 O O . ARG A 1 82 ? 2.436 0.801 -1.634 1.00 98.44 82 ARG A O 1
ATOM 645 N N . ALA A 1 83 ? 3.928 -0.806 -1.174 1.00 98.62 83 ALA A N 1
ATOM 646 C CA . ALA A 1 83 ? 3.270 -1.853 -1.948 1.00 98.62 83 ALA A CA 1
ATOM 647 C C . ALA A 1 83 ? 1.945 -2.267 -1.297 1.00 98.62 83 ALA A C 1
ATOM 649 O O . ALA A 1 83 ? 0.938 -2.346 -1.992 1.00 98.62 83 ALA A O 1
ATOM 650 N N . SER A 1 84 ? 1.916 -2.432 0.030 1.00 98.69 84 SER A N 1
ATOM 651 C CA . SER A 1 84 ? 0.689 -2.716 0.786 1.00 98.69 84 SER A CA 1
ATOM 652 C C . SER A 1 84 ? -0.343 -1.589 0.672 1.00 98.69 84 SER A C 1
ATOM 654 O O . SER A 1 84 ? -1.520 -1.862 0.457 1.00 98.69 84 SER A O 1
ATOM 656 N N . ILE A 1 85 ? 0.084 -0.324 0.791 1.00 98.75 8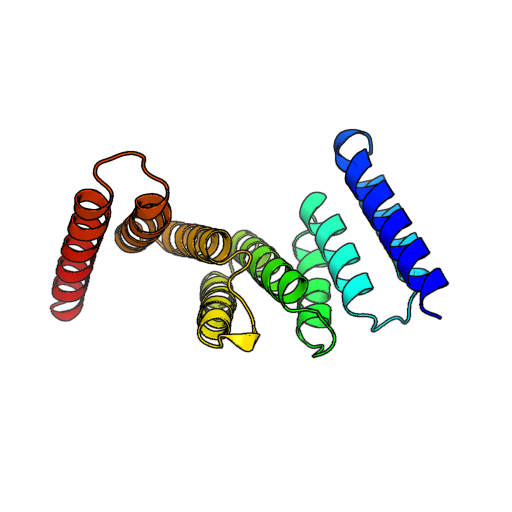5 ILE A N 1
ATOM 657 C CA . ILE A 1 85 ? -0.797 0.848 0.656 1.00 98.75 85 ILE A CA 1
ATOM 658 C C . ILE A 1 85 ? -1.395 0.919 -0.751 1.00 98.75 85 ILE A C 1
ATOM 660 O O . ILE A 1 85 ? -2.609 1.054 -0.895 1.00 98.75 85 ILE A O 1
ATOM 664 N N . GLN A 1 86 ? -0.551 0.823 -1.782 1.00 98.69 86 GLN A N 1
ATOM 665 C CA . GLN A 1 86 ? -1.006 0.952 -3.164 1.00 98.69 86 GLN A CA 1
ATOM 666 C C . GLN A 1 86 ? -1.907 -0.215 -3.555 1.00 98.69 86 GLN A C 1
ATOM 668 O O . GLN A 1 86 ? -3.034 0.035 -3.962 1.00 98.69 86 GLN A O 1
ATOM 673 N N . LEU A 1 87 ? -1.505 -1.466 -3.291 1.00 98.88 87 LEU A N 1
ATOM 674 C CA . LEU A 1 87 ? -2.375 -2.619 -3.528 1.00 98.88 87 LEU A CA 1
ATOM 675 C C . LEU A 1 87 ? -3.683 -2.508 -2.737 1.00 98.88 87 LEU A C 1
ATOM 677 O O . LEU A 1 87 ? -4.743 -2.764 -3.289 1.00 98.88 87 LEU A O 1
ATOM 681 N N . GLY A 1 88 ? -3.648 -2.065 -1.478 1.00 98.75 88 GLY A N 1
ATOM 682 C CA . GLY A 1 88 ? -4.863 -1.815 -0.699 1.00 98.75 88 GLY A CA 1
ATOM 683 C C . GLY A 1 88 ? -5.807 -0.821 -1.384 1.00 98.75 88 GLY A C 1
ATOM 684 O O . GLY A 1 88 ? -7.020 -1.041 -1.417 1.00 98.75 88 GLY A O 1
ATOM 685 N N . SER A 1 89 ? -5.267 0.243 -1.980 1.00 98.44 89 SER A N 1
ATOM 686 C CA . SER A 1 89 ? -6.036 1.195 -2.784 1.00 98.44 89 SER A CA 1
ATOM 687 C C . SER A 1 89 ? -6.568 0.575 -4.083 1.00 98.44 89 SER A C 1
ATOM 689 O O . SER A 1 89 ? -7.761 0.710 -4.355 1.00 98.44 89 SER A O 1
ATOM 691 N N . THR A 1 90 ? -5.732 -0.145 -4.836 1.00 98.56 90 THR A N 1
ATOM 692 C CA . THR A 1 90 ? -6.106 -0.880 -6.055 1.00 98.56 90 THR A CA 1
ATOM 693 C C . THR A 1 90 ? -7.264 -1.849 -5.775 1.00 98.56 90 THR A C 1
ATOM 695 O O . THR A 1 90 ? -8.305 -1.770 -6.421 1.00 98.56 90 THR A O 1
ATOM 698 N N . LEU A 1 91 ? -7.155 -2.690 -4.739 1.00 98.75 91 LEU A N 1
ATOM 699 C CA . LEU A 1 91 ? -8.200 -3.638 -4.320 1.00 98.75 91 LEU A CA 1
ATOM 700 C C . LEU A 1 91 ? -9.515 -2.924 -3.978 1.00 98.75 91 LEU A C 1
ATOM 702 O O . LEU A 1 91 ? -10.595 -3.387 -4.343 1.00 98.75 91 LE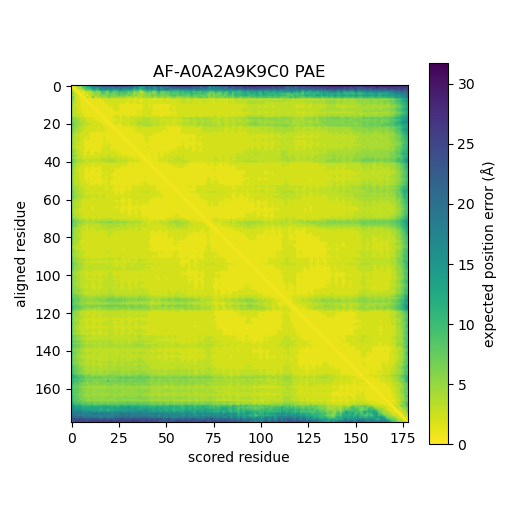U A O 1
ATOM 706 N N . ARG A 1 92 ? -9.442 -1.758 -3.320 1.00 98.25 92 ARG A N 1
ATOM 707 C CA . ARG A 1 92 ? -10.625 -0.944 -3.005 1.00 98.25 92 ARG A CA 1
ATOM 708 C C . ARG A 1 92 ? -11.311 -0.412 -4.266 1.00 98.25 92 ARG A C 1
ATOM 710 O O . ARG A 1 92 ? -12.538 -0.399 -4.307 1.00 98.25 92 ARG A O 1
ATOM 717 N N . LEU A 1 93 ? -10.551 0.006 -5.280 1.00 97.25 93 LEU A N 1
ATOM 718 C CA . LEU A 1 93 ? -11.095 0.445 -6.574 1.00 97.25 93 LEU A CA 1
ATOM 719 C C . LEU A 1 93 ? -11.710 -0.714 -7.369 1.00 97.25 93 LEU A C 1
ATOM 721 O O . LEU A 1 93 ? -12.730 -0.529 -8.028 1.00 97.25 93 LEU A O 1
ATOM 725 N N . LEU A 1 94 ? -11.152 -1.918 -7.234 1.00 97.56 94 LEU A N 1
ATOM 726 C CA . LEU A 1 94 ? -11.684 -3.151 -7.821 1.00 97.56 94 LEU A CA 1
ATOM 727 C C . LEU A 1 94 ? -12.872 -3.746 -7.037 1.00 97.56 94 LEU A C 1
ATOM 729 O O . LEU A 1 94 ? -13.429 -4.767 -7.438 1.00 97.56 94 LEU A O 1
ATOM 733 N N . GLY A 1 95 ? -13.286 -3.119 -5.929 1.00 98.00 95 GLY A N 1
ATOM 734 C CA . GLY A 1 95 ? -14.416 -3.559 -5.104 1.00 98.00 95 GLY A CA 1
ATOM 735 C C . GLY A 1 95 ? -14.108 -4.717 -4.146 1.00 98.00 95 GLY A C 1
ATOM 736 O O . GLY A 1 95 ? -15.022 -5.235 -3.512 1.00 98.00 95 GLY A O 1
ATOM 737 N N . GLN A 1 96 ? -12.843 -5.111 -3.998 1.00 98.50 96 GLN A N 1
ATOM 738 C CA . GLN A 1 96 ? -12.380 -6.159 -3.079 1.00 98.50 96 GLN A CA 1
ATOM 739 C C . GLN A 1 96 ? -12.090 -5.562 -1.690 1.00 98.50 96 GLN A C 1
ATOM 741 O O . GLN A 1 96 ? -10.947 -5.491 -1.229 1.00 98.50 96 GLN A O 1
ATOM 746 N N . LEU A 1 97 ? -13.139 -5.062 -1.034 1.00 98.62 97 LEU A N 1
ATOM 747 C CA . LEU A 1 97 ? -13.020 -4.227 0.165 1.00 98.62 97 LEU A CA 1
ATOM 748 C C . LEU A 1 97 ? -12.481 -4.987 1.383 1.00 98.62 97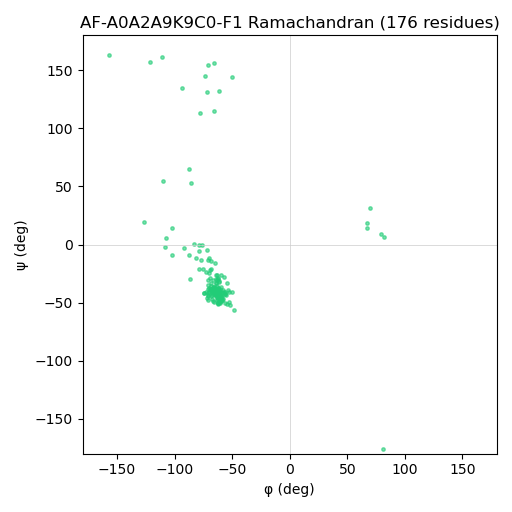 LEU A C 1
ATOM 750 O O . LEU A 1 97 ? -11.638 -4.457 2.104 1.00 98.62 97 LEU A O 1
ATOM 754 N N . GLU A 1 98 ? -12.924 -6.223 1.606 1.00 98.69 98 GLU A N 1
ATOM 755 C CA . GLU A 1 98 ? -12.479 -7.052 2.733 1.00 98.69 98 GLU A CA 1
ATOM 756 C C . GLU A 1 98 ? -10.989 -7.392 2.621 1.00 98.69 98 GLU A C 1
ATOM 758 O O . GLU A 1 98 ? -10.258 -7.398 3.613 1.00 98.69 98 GLU A O 1
ATOM 763 N N . GLU A 1 99 ? -10.516 -7.644 1.401 1.00 98.69 99 GLU A N 1
ATOM 764 C CA . GLU A 1 99 ? -9.106 -7.926 1.162 1.00 98.69 99 GLU A CA 1
ATOM 765 C C . GLU A 1 99 ? -8.248 -6.666 1.301 1.00 98.69 99 GLU A C 1
ATOM 767 O O . GLU A 1 99 ? -7.185 -6.717 1.921 1.00 98.69 99 GLU A O 1
ATOM 772 N N . SER A 1 100 ? -8.735 -5.525 0.798 1.00 98.81 100 SER A N 1
ATOM 773 C CA . SER A 1 100 ? -8.117 -4.216 1.030 1.00 98.81 100 SER A CA 1
ATOM 774 C C . SER A 1 100 ? -7.915 -3.961 2.529 1.00 98.81 100 SER A C 1
ATOM 776 O O . SER A 1 100 ? -6.804 -3.653 2.966 1.00 98.81 100 SER A O 1
ATOM 778 N N . GLU A 1 101 ? -8.958 -4.160 3.340 1.00 98.75 101 GLU A N 1
ATOM 779 C CA . GLU A 1 101 ? -8.891 -4.007 4.795 1.00 98.75 101 GLU A CA 1
ATOM 780 C C . GLU A 1 101 ? -7.881 -4.970 5.426 1.00 98.75 101 GLU A C 1
ATOM 782 O O . GLU A 1 101 ? -7.043 -4.542 6.225 1.00 98.75 101 GLU A O 1
ATOM 787 N N . SER A 1 102 ? -7.940 -6.257 5.068 1.00 98.75 102 SER A N 1
ATOM 788 C CA . SER A 1 102 ? -7.059 -7.285 5.628 1.00 98.75 102 SER A CA 1
ATOM 789 C C . SER A 1 102 ? -5.586 -6.985 5.341 1.00 98.75 102 SER A C 1
ATOM 791 O O . SER A 1 102 ? -4.755 -7.002 6.254 1.00 98.75 102 SER A O 1
ATOM 793 N N . LEU A 1 103 ? -5.267 -6.629 4.094 1.00 98.75 103 LEU A N 1
ATOM 794 C CA . LEU A 1 103 ? -3.915 -6.295 3.664 1.00 98.75 103 LEU A CA 1
ATOM 795 C C . LEU A 1 103 ? -3.369 -5.065 4.400 1.00 98.75 103 LEU A C 1
ATOM 797 O O . LEU A 1 103 ? -2.261 -5.105 4.944 1.00 98.75 103 LEU A O 1
ATOM 801 N N . VAL A 1 104 ? -4.139 -3.973 4.432 1.00 98.69 104 VAL A N 1
ATOM 802 C CA . VAL A 1 104 ? -3.703 -2.714 5.054 1.00 98.69 104 VAL A CA 1
ATOM 803 C C . VAL A 1 104 ? -3.605 -2.868 6.577 1.00 98.69 104 VAL A C 1
ATOM 805 O O . VAL A 1 104 ? -2.665 -2.361 7.190 1.00 98.69 104 VAL A O 1
ATOM 808 N N . SER A 1 105 ? -4.490 -3.649 7.199 1.00 98.62 105 SER A N 1
ATOM 809 C CA . SER A 1 105 ? -4.407 -3.978 8.630 1.00 98.62 105 SER A CA 1
ATOM 810 C C . SER A 1 105 ? -3.182 -4.835 8.959 1.00 98.62 105 SER A C 1
ATOM 812 O O . SER A 1 105 ? -2.503 -4.580 9.953 1.00 98.62 105 SER A O 1
ATOM 814 N N . ALA A 1 106 ? -2.830 -5.802 8.108 1.00 98.31 106 ALA A N 1
ATOM 815 C CA . ALA A 1 106 ? -1.598 -6.573 8.264 1.00 98.31 106 ALA A CA 1
ATOM 816 C C . ALA A 1 106 ? -0.349 -5.685 8.125 1.00 98.31 106 ALA A C 1
ATOM 818 O O . ALA A 1 106 ? 0.662 -5.919 8.786 1.00 98.31 106 ALA A O 1
ATOM 819 N N . GLN A 1 107 ? -0.390 -4.643 7.287 1.00 98.50 107 GLN A N 1
ATOM 820 C CA . GLN A 1 107 ? 0.676 -3.641 7.248 1.00 98.50 107 GLN A CA 1
ATOM 821 C C . GLN A 1 107 ? 0.767 -2.856 8.564 1.00 98.50 107 GLN A C 1
ATOM 823 O O . GLN A 1 107 ? 1.877 -2.618 9.035 1.00 98.50 107 GLN A O 1
ATOM 828 N N . LEU A 1 108 ? -0.364 -2.521 9.196 1.00 98.38 108 LEU A N 1
ATOM 829 C CA . LEU A 1 108 ? -0.362 -1.861 10.505 1.00 98.38 108 LEU A CA 1
ATOM 830 C C . LEU A 1 108 ? 0.290 -2.709 11.602 1.00 98.38 108 LEU A C 1
ATOM 832 O O . LEU A 1 108 ? 1.051 -2.171 12.401 1.00 98.38 108 LEU A O 1
ATOM 836 N N . GLN A 1 109 ? 0.050 -4.022 11.595 1.00 98.12 109 GLN A N 1
ATOM 837 C CA . GLN A 1 109 ? 0.664 -4.957 12.546 1.00 98.12 109 GLN A CA 1
ATOM 838 C C . GLN A 1 109 ? 2.190 -5.026 12.396 1.00 98.12 109 GLN A C 1
ATOM 840 O O . GLN A 1 109 ? 2.900 -5.162 13.386 1.00 98.12 109 GLN A O 1
ATOM 845 N N . ARG A 1 110 ? 2.726 -4.879 11.175 1.00 97.06 110 ARG A N 1
ATOM 846 C CA . ARG A 1 110 ? 4.185 -4.872 10.951 1.00 97.06 110 ARG A CA 1
ATOM 847 C C . ARG A 1 110 ? 4.883 -3.720 11.672 1.00 97.06 110 ARG A C 1
ATOM 849 O O . ARG A 1 110 ? 6.008 -3.893 12.121 1.00 97.06 110 ARG A O 1
ATOM 856 N N . TYR A 1 111 ? 4.214 -2.577 11.824 1.00 97.50 111 TYR A N 1
ATOM 857 C CA . TYR A 1 111 ? 4.759 -1.422 12.542 1.00 97.50 111 TYR A CA 1
ATOM 858 C C . TYR A 1 111 ? 4.868 -1.629 14.062 1.00 97.50 111 TYR A C 1
ATOM 860 O O . TYR A 1 111 ? 5.492 -0.811 14.735 1.00 97.50 111 TYR A O 1
ATOM 868 N N . GLU A 1 112 ? 4.271 -2.691 14.619 1.00 95.88 112 GLU A N 1
ATOM 869 C CA . GLU A 1 112 ? 4.451 -3.054 16.031 1.00 95.88 112 GLU A CA 1
ATOM 870 C C . GLU A 1 112 ? 5.866 -3.587 16.308 1.00 95.88 112 GLU A C 1
ATOM 872 O O . GLU A 1 112 ? 6.365 -3.464 17.429 1.00 95.88 112 GLU A O 1
ATOM 877 N N . ASP A 1 113 ? 6.540 -4.129 15.288 1.00 95.00 113 ASP A N 1
ATOM 878 C CA . ASP A 1 113 ? 7.955 -4.468 15.369 1.00 95.00 113 ASP A CA 1
ATOM 879 C C . ASP A 1 113 ? 8.810 -3.202 15.221 1.00 95.00 113 ASP A C 1
ATOM 881 O O . ASP A 1 113 ? 8.902 -2.592 14.153 1.00 95.00 113 ASP A O 1
ATOM 885 N N . ALA A 1 114 ? 9.504 -2.828 16.298 1.00 91.88 114 ALA A N 1
ATOM 886 C CA . ALA A 1 114 ? 10.403 -1.679 16.311 1.00 91.88 114 ALA A CA 1
ATOM 887 C C . ALA A 1 114 ? 11.506 -1.759 15.235 1.00 91.88 114 ALA A C 1
ATOM 889 O O . ALA A 1 114 ? 11.977 -0.716 14.778 1.00 91.88 114 ALA A O 1
ATOM 890 N N . ALA A 1 115 ? 11.913 -2.964 14.815 1.00 93.94 115 ALA A N 1
ATOM 891 C CA . ALA A 1 115 ? 12.914 -3.154 13.766 1.00 93.94 115 ALA A CA 1
ATOM 892 C C . ALA A 1 115 ? 12.385 -2.825 12.359 1.00 93.94 115 ALA A C 1
ATOM 894 O O . ALA A 1 115 ? 13.176 -2.484 11.479 1.00 93.94 115 ALA A O 1
ATOM 895 N N . TYR A 1 116 ? 11.066 -2.880 12.145 1.00 94.00 116 TYR A N 1
ATOM 896 C CA . TYR A 1 116 ? 10.436 -2.515 10.874 1.00 94.00 116 TYR A CA 1
ATOM 897 C C . TYR A 1 116 ? 10.475 -0.995 10.630 1.00 94.00 116 TYR A C 1
ATOM 899 O O . TYR A 1 116 ? 10.558 -0.535 9.488 1.00 94.00 116 TYR A O 1
ATOM 907 N N . GLY A 1 117 ? 10.449 -0.207 11.710 1.00 94.25 117 GLY A N 1
ATOM 908 C CA . GLY A 1 117 ? 10.278 1.246 11.671 1.00 94.25 117 GLY A CA 1
ATOM 909 C C . GLY A 1 117 ? 8.809 1.649 11.522 1.00 94.25 117 GLY A C 1
ATOM 910 O O . GLY A 1 117 ? 7.928 0.805 11.542 1.00 94.25 117 GLY A O 1
ATOM 911 N N . ASN A 1 118 ? 8.525 2.945 11.385 1.00 94.94 118 ASN A N 1
ATOM 912 C CA . ASN A 1 118 ? 7.159 3.494 11.319 1.00 94.94 118 ASN A CA 1
ATOM 913 C C . ASN A 1 118 ? 6.916 4.378 10.081 1.00 94.94 118 ASN A C 1
ATOM 915 O O . ASN A 1 118 ? 5.997 5.198 10.061 1.00 94.94 118 ASN A O 1
ATOM 919 N N . ALA A 1 119 ? 7.757 4.246 9.053 1.00 95.00 119 ALA A N 1
ATOM 920 C CA . ALA A 1 119 ? 7.587 5.004 7.822 1.00 95.00 119 ALA A CA 1
ATOM 921 C C . ALA A 1 119 ? 6.246 4.648 7.164 1.00 95.00 119 ALA A C 1
ATOM 923 O O . ALA A 1 119 ? 5.921 3.472 6.997 1.00 95.00 119 ALA A O 1
ATOM 924 N N . LEU A 1 120 ? 5.494 5.673 6.763 1.00 98.25 120 LEU A N 1
ATOM 925 C CA . LEU A 1 120 ? 4.162 5.555 6.164 1.00 98.25 120 LEU A CA 1
ATOM 926 C C . LEU A 1 120 ? 3.058 5.029 7.106 1.00 98.25 120 LEU A C 1
ATOM 928 O O . LEU A 1 120 ? 2.019 4.556 6.639 1.00 98.25 120 LEU A O 1
ATOM 932 N N . TYR A 1 121 ? 3.264 5.079 8.429 1.00 98.12 121 TYR A N 1
ATOM 933 C CA . TYR A 1 121 ? 2.268 4.624 9.408 1.00 98.12 121 TYR A CA 1
ATOM 934 C C . TYR A 1 121 ? 0.936 5.379 9.274 1.00 98.12 121 TYR A C 1
ATOM 936 O O . TYR A 1 121 ? -0.131 4.765 9.192 1.00 98.12 121 TYR A O 1
ATOM 944 N N . ASP A 1 122 ? 0.992 6.709 9.195 1.00 98.38 122 ASP A N 1
ATOM 945 C CA . ASP A 1 122 ? -0.203 7.548 9.102 1.00 98.38 122 ASP A CA 1
ATOM 946 C C . ASP A 1 122 ? -0.891 7.402 7.738 1.00 98.38 122 ASP A C 1
ATOM 948 O O . ASP A 1 122 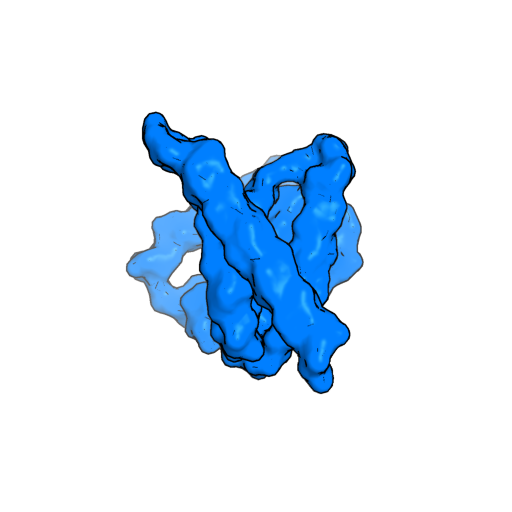? -2.117 7.323 7.671 1.00 98.38 122 ASP A O 1
ATOM 952 N N . GLU A 1 123 ? -0.119 7.268 6.660 1.00 98.44 123 GLU A N 1
ATOM 953 C CA . GLU A 1 123 ? -0.595 6.995 5.304 1.00 98.44 123 GLU A CA 1
ATOM 954 C C . GLU A 1 123 ? -1.307 5.636 5.222 1.00 98.44 123 GLU A C 1
ATOM 956 O O . GLU A 1 123 ? -2.363 5.517 4.593 1.00 98.44 123 GLU A O 1
ATOM 961 N N . THR A 1 124 ? -0.791 4.620 5.921 1.00 98.75 124 THR A N 1
ATOM 962 C CA . THR A 1 124 ? -1.442 3.306 6.041 1.00 98.75 124 THR A CA 1
ATOM 963 C C . THR A 1 124 ? -2.786 3.433 6.764 1.00 98.75 124 THR A C 1
ATOM 965 O O . THR A 1 124 ? -3.798 2.911 6.293 1.00 98.75 124 THR A O 1
ATOM 968 N N . ARG A 1 125 ? -2.844 4.189 7.870 1.00 98.69 125 ARG A N 1
ATOM 969 C CA . ARG A 1 125 ? -4.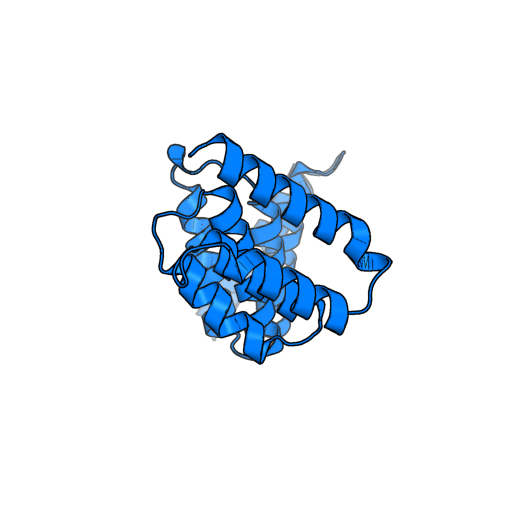100 4.441 8.602 1.00 98.69 125 ARG A CA 1
ATOM 970 C C . ARG A 1 125 ? -5.104 5.246 7.783 1.00 98.69 125 ARG A C 1
ATOM 972 O O . ARG A 1 125 ? -6.296 4.954 7.835 1.00 98.69 125 ARG A O 1
ATOM 979 N N . ALA A 1 126 ? -4.646 6.247 7.037 1.00 98.62 126 ALA A N 1
ATOM 980 C CA . ALA A 1 126 ? -5.493 7.030 6.143 1.00 98.62 126 ALA A CA 1
ATOM 981 C C . ALA A 1 126 ? -6.086 6.151 5.031 1.00 98.62 126 ALA A C 1
ATOM 983 O O . ALA A 1 126 ? -7.279 6.239 4.747 1.00 98.62 126 ALA A O 1
ATOM 984 N N . THR A 1 127 ? -5.282 5.249 4.465 1.00 98.56 127 THR A N 1
ATOM 985 C CA . THR A 1 127 ? -5.736 4.279 3.458 1.00 98.56 127 THR A CA 1
ATOM 986 C C . THR A 1 127 ? -6.800 3.341 4.027 1.00 98.56 127 THR A C 1
ATOM 988 O O . THR A 1 127 ? -7.850 3.170 3.411 1.00 98.56 127 THR A O 1
ATOM 991 N N . LEU A 1 128 ? -6.595 2.810 5.238 1.00 98.81 128 LEU A N 1
ATOM 992 C CA . LEU A 1 128 ? -7.593 1.976 5.915 1.00 98.81 128 LEU A CA 1
ATOM 993 C C . LEU A 1 128 ? -8.895 2.742 6.199 1.00 98.81 128 LEU A C 1
ATOM 995 O O . LEU A 1 128 ? -9.982 2.204 6.008 1.00 98.81 128 LEU A O 1
ATOM 999 N N . ALA A 1 129 ? -8.803 4.017 6.593 1.00 98.81 129 ALA A N 1
ATOM 1000 C CA . ALA A 1 129 ? -9.981 4.858 6.798 1.00 98.81 129 ALA A CA 1
ATOM 1001 C C . ALA A 1 129 ? -10.788 5.049 5.501 1.00 98.81 129 ALA A C 1
ATOM 1003 O O . ALA A 1 129 ? -12.018 5.033 5.540 1.00 98.81 129 ALA A O 1
ATOM 1004 N N . LEU A 1 130 ? -10.124 5.180 4.347 1.00 98.75 130 LEU A N 1
ATOM 1005 C CA . LEU A 1 130 ? -10.801 5.218 3.046 1.00 98.75 130 LEU A CA 1
ATOM 1006 C C . LEU A 1 130 ? -11.499 3.890 2.727 1.00 98.75 130 LEU A C 1
ATOM 1008 O O . LEU A 1 130 ? -12.615 3.908 2.211 1.00 98.75 130 LEU A O 1
ATOM 1012 N N . THR A 1 131 ? -10.887 2.750 3.061 1.00 98.69 131 THR A N 1
ATOM 1013 C CA . THR A 1 131 ? -11.529 1.432 2.924 1.00 98.69 131 THR A CA 1
ATOM 1014 C C . THR A 1 131 ? -12.779 1.327 3.792 1.00 98.69 131 THR A C 1
ATOM 1016 O O . THR A 1 131 ? -13.847 1.016 3.266 1.00 98.69 131 THR A O 1
ATOM 1019 N N . TYR A 1 132 ? -12.699 1.706 5.070 1.00 98.69 132 TYR A N 1
ATOM 1020 C CA . TYR A 1 132 ? -13.860 1.747 5.967 1.00 98.69 132 TYR A CA 1
ATOM 1021 C C . TYR A 1 132 ? -14.977 2.645 5.433 1.00 98.69 132 TYR A C 1
ATOM 1023 O O . TYR A 1 132 ? -16.151 2.281 5.488 1.00 98.69 132 TYR A O 1
ATOM 1031 N N . LEU A 1 133 ? -14.634 3.803 4.865 1.00 98.38 133 LEU A N 1
ATOM 1032 C CA . LEU A 1 133 ? -15.629 4.707 4.299 1.00 98.38 133 LEU A CA 1
ATOM 1033 C C . LEU A 1 133 ? -16.406 4.051 3.147 1.00 98.38 133 LEU A C 1
ATOM 1035 O O . LEU A 1 133 ? -17.633 4.135 3.121 1.00 98.38 133 LEU A O 1
ATOM 1039 N N . VAL A 1 134 ? -15.713 3.370 2.228 1.00 98.31 134 VAL A N 1
ATOM 1040 C CA . VAL A 1 134 ? -16.349 2.678 1.090 1.00 98.31 134 VAL A CA 1
ATOM 1041 C C . VAL A 1 134 ? -17.154 1.452 1.546 1.00 98.31 134 VAL A C 1
ATOM 1043 O O . VAL A 1 134 ? -18.184 1.152 0.950 1.00 98.31 134 VAL A O 1
ATOM 1046 N N . GLN A 1 135 ? -16.764 0.804 2.646 1.00 98.31 135 GLN A N 1
ATOM 1047 C CA . GLN A 1 135 ? -17.544 -0.265 3.290 1.00 98.31 135 GLN A CA 1
ATOM 1048 C C . GLN A 1 135 ? -18.811 0.236 4.014 1.00 98.31 135 GLN A C 1
ATOM 1050 O O . GLN A 1 135 ? -19.566 -0.568 4.555 1.00 98.31 135 GLN A O 1
ATOM 1055 N N . GLY A 1 136 ? -19.053 1.551 4.081 1.00 97.75 136 GLY A N 1
ATOM 1056 C CA . GLY A 1 136 ? -20.171 2.130 4.836 1.00 97.75 136 GLY A CA 1
ATOM 1057 C C . GLY A 1 136 ? -19.900 2.296 6.338 1.00 97.75 136 GLY A C 1
ATOM 1058 O O . GLY A 1 136 ? -20.777 2.737 7.080 1.00 97.75 136 GLY A O 1
ATOM 1059 N N . ARG A 1 137 ? -18.672 2.032 6.795 1.00 97.62 137 ARG A N 1
ATOM 1060 C CA . ARG A 1 137 ? -18.210 2.164 8.187 1.00 97.62 137 ARG A CA 1
ATOM 1061 C C . ARG A 1 137 ? -17.749 3.593 8.485 1.00 97.62 137 ARG A C 1
ATOM 1063 O O . ARG A 1 137 ? -16.635 3.844 8.946 1.00 97.62 137 ARG A O 1
ATOM 1070 N N . ALA A 1 138 ? -18.612 4.566 8.189 1.00 97.38 138 ALA A N 1
ATOM 1071 C CA . ALA A 1 138 ? -18.259 5.989 8.191 1.00 97.38 138 ALA A CA 1
ATOM 1072 C C . ALA A 1 138 ? -17.769 6.498 9.559 1.00 97.38 138 ALA A C 1
ATOM 1074 O O . ALA A 1 138 ? -16.850 7.316 9.619 1.00 97.38 138 ALA A O 1
ATOM 1075 N N . VAL A 1 139 ? -18.346 6.003 10.659 1.00 97.94 139 VAL A N 1
ATOM 1076 C CA . VAL A 1 139 ? -17.931 6.398 12.014 1.00 97.94 139 VAL A CA 1
ATOM 1077 C C . VAL A 1 139 ? -16.528 5.881 12.334 1.00 97.94 139 VAL A C 1
ATOM 1079 O O . VAL A 1 139 ? -15.691 6.641 12.821 1.00 97.94 139 VAL A O 1
ATOM 1082 N N . GLU A 1 140 ? -16.236 4.622 12.007 1.00 98.06 140 GLU A N 1
ATOM 1083 C CA . GLU A 1 140 ? -14.913 4.022 12.208 1.00 98.06 140 GLU A CA 1
ATOM 1084 C C . GLU A 1 140 ? -13.858 4.711 11.338 1.00 98.06 140 GLU A C 1
ATOM 1086 O O . GLU A 1 140 ? -12.789 5.066 11.837 1.00 98.06 140 GLU A O 1
ATOM 1091 N N . ALA A 1 141 ? -14.189 4.992 10.073 1.00 98.50 141 ALA A N 1
ATOM 1092 C CA . ALA A 1 141 ? -13.353 5.767 9.161 1.00 98.50 141 ALA A CA 1
ATOM 1093 C C . ALA A 1 141 ? -13.007 7.152 9.734 1.00 98.50 141 ALA A C 1
ATOM 1095 O O . ALA A 1 141 ? -11.835 7.530 9.796 1.00 98.50 141 ALA A O 1
ATOM 1096 N N . ALA A 1 142 ? -14.016 7.900 10.195 1.00 98.31 142 ALA A N 1
ATOM 1097 C CA . ALA A 1 142 ? -13.829 9.238 10.747 1.00 98.31 142 ALA A CA 1
ATOM 1098 C C . ALA A 1 142 ? -12.996 9.214 12.035 1.00 98.31 142 ALA A C 1
ATOM 1100 O O . ALA A 1 142 ? -12.079 10.021 12.189 1.00 98.31 142 ALA A O 1
ATOM 1101 N N . CYS A 1 143 ? -13.266 8.274 12.946 1.00 98.44 143 CYS A N 1
ATOM 1102 C CA . CYS A 1 143 ? -12.500 8.145 14.184 1.00 98.44 143 CYS A CA 1
ATOM 1103 C C . CYS A 1 143 ? -11.040 7.776 13.902 1.00 98.44 143 CYS A C 1
ATOM 1105 O O . CYS A 1 143 ? -10.132 8.360 14.502 1.00 98.44 143 CYS A O 1
ATOM 1107 N N . LEU A 1 144 ? -10.802 6.849 12.967 1.00 98.38 144 LEU A N 1
ATOM 1108 C CA . LEU A 1 144 ? -9.460 6.467 12.543 1.00 98.38 144 LEU A CA 1
ATOM 1109 C C . LEU A 1 144 ? -8.706 7.671 11.963 1.00 98.38 144 LEU A C 1
ATOM 1111 O O . LEU A 1 144 ? -7.614 7.978 12.441 1.00 98.38 144 LEU A O 1
ATOM 1115 N N . ALA A 1 145 ? -9.314 8.398 11.021 1.00 98.50 145 ALA A N 1
ATOM 1116 C CA . ALA A 1 145 ? -8.728 9.581 10.392 1.00 98.50 145 ALA A CA 1
ATOM 1117 C C . ALA A 1 145 ? -8.441 10.714 11.393 1.00 98.50 145 ALA A C 1
ATOM 1119 O O . ALA A 1 145 ? -7.349 11.280 11.388 1.00 98.50 145 ALA A O 1
ATOM 1120 N N . LEU A 1 146 ? -9.380 11.026 12.292 1.00 98.50 146 LEU A N 1
ATOM 1121 C CA . LEU A 1 146 ? -9.202 12.071 13.308 1.00 98.50 146 LEU A CA 1
ATOM 1122 C C . LEU A 1 146 ? -8.114 11.709 14.321 1.00 98.50 146 LEU A C 1
ATOM 1124 O O . LEU A 1 146 ? -7.355 12.579 14.746 1.00 98.50 146 LEU A O 1
ATOM 1128 N N . THR A 1 147 ? -8.006 10.429 14.678 1.00 98.19 147 THR A N 1
ATOM 1129 C CA . THR A 1 147 ? -6.947 9.944 15.571 1.00 98.19 147 THR A CA 1
ATOM 1130 C C . THR A 1 147 ? -5.581 10.019 14.892 1.00 98.19 147 THR A C 1
ATOM 1132 O O . THR A 1 147 ? -4.613 10.405 15.539 1.00 98.19 147 THR A O 1
ATOM 1135 N N . THR A 1 148 ? -5.504 9.712 13.593 1.00 98.00 148 THR A N 1
ATOM 1136 C CA . THR A 1 148 ? -4.286 9.878 12.782 1.00 98.00 148 THR A CA 1
ATOM 1137 C C . THR A 1 148 ? -3.900 11.351 12.629 1.00 98.00 148 THR A C 1
ATOM 1139 O O . THR A 1 148 ? -2.728 11.686 12.714 1.00 98.00 148 THR A O 1
ATOM 1142 N N . LEU A 1 149 ? -4.867 12.258 12.455 1.00 98.00 149 LEU A N 1
ATOM 1143 C CA . LEU A 1 149 ? -4.619 13.699 12.322 1.00 98.00 149 LEU A CA 1
ATOM 1144 C C . LEU A 1 149 ? -4.179 14.355 13.639 1.00 98.00 149 LEU A C 1
ATOM 1146 O O . LEU A 1 149 ? -3.397 15.304 13.625 1.00 98.00 149 LEU A O 1
ATOM 1150 N N . ALA A 1 150 ? -4.694 13.890 14.779 1.00 98.38 150 ALA A N 1
ATOM 1151 C CA . ALA A 1 150 ? -4.550 14.571 16.064 1.00 98.38 150 ALA A CA 1
ATOM 1152 C C . ALA A 1 150 ? -3.101 14.928 16.470 1.00 98.38 150 ALA A C 1
ATOM 1154 O O . ALA A 1 150 ? -2.912 16.041 16.971 1.00 98.38 150 ALA A O 1
ATOM 1155 N N . PRO A 1 151 ? -2.074 14.077 16.264 1.00 97.50 151 PRO A N 1
ATOM 1156 C CA . PRO A 1 151 ? -0.681 14.420 16.559 1.00 97.50 151 PRO A CA 1
ATOM 1157 C C . PRO A 1 151 ? -0.128 15.581 15.721 1.00 97.50 151 PRO A C 1
ATOM 1159 O O . PRO A 1 151 ? 0.766 16.283 16.189 1.00 97.50 151 PRO A O 1
ATOM 1162 N N . HIS A 1 152 ? -0.679 15.809 14.525 1.00 96.56 152 HIS A N 1
ATOM 1163 C CA . HIS A 1 152 ? -0.237 16.840 13.573 1.00 96.56 152 HIS A CA 1
ATOM 1164 C C . HIS A 1 152 ? -0.890 18.205 13.798 1.00 96.56 152 HIS A C 1
ATOM 1166 O O . HIS A 1 152 ? -0.512 19.199 13.176 1.00 96.56 152 HIS A O 1
ATOM 1172 N N . LEU A 1 153 ? -1.890 18.281 14.675 1.00 97.81 153 LEU A N 1
ATOM 1173 C CA . LEU A 1 153 ? -2.565 19.533 14.985 1.00 97.81 153 LEU A CA 1
ATOM 1174 C C . LEU A 1 153 ? -1.669 20.437 15.851 1.00 97.81 153 LEU A C 1
ATOM 1176 O O . LEU A 1 153 ? -0.930 19.986 16.727 1.00 97.81 153 LEU A O 1
ATOM 1180 N N . SER A 1 154 ? -1.762 21.752 15.638 1.00 97.94 154 SER A N 1
ATOM 1181 C CA . SER A 1 154 ? -1.041 22.744 16.452 1.00 97.94 154 SER A CA 1
ATOM 1182 C C . SER A 1 154 ? -1.665 22.957 17.838 1.00 97.94 154 SER A C 1
ATOM 1184 O O . SER A 1 154 ? -1.009 23.462 18.749 1.00 97.94 154 SER A O 1
ATOM 1186 N N . ARG A 1 155 ? -2.946 22.602 18.000 1.00 96.56 155 ARG A N 1
ATOM 1187 C CA . ARG A 1 155 ? -3.737 22.690 19.237 1.00 96.56 155 ARG A CA 1
ATOM 1188 C C . ARG A 1 155 ? -4.913 21.712 19.193 1.00 96.56 155 ARG A C 1
ATOM 1190 O O . ARG A 1 155 ? -5.334 21.286 18.125 1.00 96.56 155 ARG A O 1
ATOM 1197 N N . TYR A 1 156 ? -5.490 21.430 20.364 1.00 97.44 156 TYR A N 1
ATOM 1198 C CA . TYR A 1 156 ? -6.625 20.510 20.566 1.00 97.44 156 TYR A CA 1
ATOM 1199 C C . TYR A 1 156 ? -6.342 19.022 20.294 1.00 97.44 156 TYR A C 1
ATOM 1201 O O . TYR A 1 156 ? -7.273 18.225 20.303 1.00 97.44 156 TYR A O 1
ATOM 1209 N N . ASN A 1 157 ? -5.077 18.615 20.180 1.00 97.50 157 ASN A N 1
ATOM 1210 C CA . ASN A 1 157 ? -4.642 17.245 19.862 1.00 97.50 157 ASN A CA 1
ATOM 1211 C C . ASN A 1 157 ? -5.290 16.207 20.795 1.00 97.50 157 ASN A C 1
ATOM 1213 O O . ASN A 1 157 ? -5.950 15.273 20.348 1.00 97.50 157 ASN A O 1
ATOM 1217 N N . ARG A 1 158 ? -5.190 16.425 22.117 1.00 97.19 158 ARG A N 1
ATOM 1218 C CA . ARG A 1 158 ? -5.807 15.549 23.134 1.00 97.19 158 ARG A CA 1
ATOM 1219 C C . ARG A 1 158 ? -7.332 15.527 23.051 1.00 97.19 158 ARG A C 1
ATOM 1221 O O . ARG A 1 158 ? -7.934 14.495 23.316 1.00 97.19 158 ARG A O 1
ATOM 1228 N N . SER A 1 159 ? -7.945 16.661 22.718 1.00 97.75 159 SER A N 1
ATOM 1229 C CA . SER A 1 159 ? -9.401 16.772 22.626 1.00 97.75 159 SER A CA 1
ATOM 1230 C C . SER A 1 159 ? -9.925 16.014 21.410 1.00 97.75 159 SER A C 1
ATOM 1232 O O . SER A 1 159 ? -10.835 15.209 21.561 1.00 97.75 159 SER A O 1
ATOM 1234 N N . VAL A 1 160 ? -9.319 16.200 20.235 1.00 98.38 160 VAL A N 1
ATOM 1235 C CA . VAL A 1 160 ? -9.706 15.494 19.005 1.00 98.38 160 VAL A CA 1
ATOM 1236 C C . VAL A 1 160 ? -9.521 13.985 19.164 1.00 98.38 160 VAL A C 1
ATOM 1238 O O . VAL A 1 160 ? -10.471 13.239 18.940 1.00 98.38 160 VAL A O 1
ATOM 1241 N N . ALA A 1 161 ? -8.351 13.538 19.639 1.00 97.19 161 ALA A N 1
ATOM 1242 C CA . ALA A 1 161 ? -8.099 12.116 19.877 1.00 97.19 161 ALA A CA 1
ATOM 1243 C C . ALA A 1 161 ? -9.067 11.518 20.916 1.00 97.19 161 ALA A C 1
ATOM 1245 O O . ALA A 1 161 ? -9.598 10.428 20.716 1.00 97.19 161 ALA A O 1
ATOM 1246 N N . GLY A 1 162 ? -9.338 12.245 22.006 1.00 97.62 162 GLY A N 1
ATOM 1247 C CA . GLY A 1 162 ? -10.276 11.810 23.041 1.00 97.62 162 GLY A CA 1
ATOM 1248 C C . GLY A 1 162 ? -11.711 11.673 22.528 1.00 97.62 162 GLY A C 1
ATOM 1249 O O . GLY A 1 162 ? -12.342 10.650 22.767 1.00 97.62 162 GLY A O 1
ATOM 1250 N N . ASN A 1 163 ? -12.215 12.657 21.776 1.00 97.88 163 ASN A N 1
ATOM 1251 C CA . ASN A 1 163 ? -13.568 12.595 21.215 1.00 97.88 163 ASN A CA 1
ATOM 1252 C C . ASN A 1 163 ? -13.716 11.451 20.201 1.00 97.88 163 ASN A C 1
ATOM 1254 O O . ASN A 1 163 ? -14.704 10.724 20.256 1.00 97.88 163 ASN A O 1
ATOM 1258 N N . ALA A 1 164 ? -12.729 11.248 19.321 1.00 97.56 164 ALA A N 1
ATOM 1259 C CA . ALA A 1 164 ? -12.738 10.124 18.384 1.00 97.56 164 ALA A CA 1
ATOM 1260 C C . ALA A 1 164 ? -12.800 8.770 19.117 1.00 97.56 164 ALA A C 1
ATOM 1262 O O . ALA A 1 164 ? -13.562 7.887 18.727 1.00 97.56 164 ALA A O 1
ATOM 1263 N N . ALA A 1 165 ? -12.057 8.619 20.219 1.00 95.25 165 ALA A N 1
ATOM 1264 C CA . ALA A 1 165 ? -12.088 7.401 21.026 1.00 95.25 165 ALA A CA 1
ATOM 1265 C C . ALA A 1 165 ? -13.453 7.160 21.702 1.00 95.25 165 ALA A C 1
ATOM 1267 O O . ALA A 1 165 ? -13.923 6.024 21.728 1.00 95.25 165 ALA A O 1
ATOM 1268 N N . GLU A 1 166 ? -14.105 8.198 22.234 1.00 96.75 166 GLU A N 1
ATOM 1269 C CA . GLU A 1 166 ? -15.426 8.065 22.872 1.00 96.75 166 GLU A CA 1
ATOM 1270 C C . GLU A 1 166 ? -16.542 7.730 21.866 1.00 96.75 166 GLU A C 1
ATOM 1272 O O . GLU A 1 166 ? -17.403 6.890 22.149 1.00 96.75 166 GLU A O 1
ATOM 1277 N N . ILE A 1 167 ? -16.500 8.315 20.664 1.00 96.94 167 ILE A N 1
ATOM 1278 C CA . ILE A 1 167 ? -17.443 7.994 19.578 1.00 96.94 167 ILE A CA 1
ATOM 1279 C C . ILE A 1 167 ? -17.295 6.525 19.157 1.00 96.94 167 ILE A C 1
ATOM 1281 O O . ILE A 1 167 ? -18.292 5.805 19.040 1.00 96.94 167 ILE A O 1
ATOM 1285 N N . LEU A 1 168 ? -16.056 6.055 18.980 1.00 94.06 168 LEU A N 1
ATOM 1286 C CA . LEU A 1 168 ? -15.790 4.676 18.572 1.00 94.06 168 LEU A CA 1
ATOM 1287 C C . LEU A 1 168 ? -16.292 3.660 19.613 1.00 94.06 168 LEU A C 1
ATOM 1289 O O . LEU A 1 168 ? -16.927 2.672 19.248 1.00 94.06 168 LEU A O 1
ATOM 1293 N N . LYS A 1 169 ? -16.080 3.925 20.911 1.00 92.19 169 LYS A N 1
ATOM 1294 C CA . LYS A 1 169 ? -16.611 3.084 22.002 1.00 92.19 169 LYS A CA 1
ATOM 1295 C C . LYS A 1 169 ? -18.137 3.006 21.982 1.00 92.19 169 LYS A C 1
ATOM 1297 O O . LYS A 1 169 ? -18.691 1.924 22.152 1.00 92.19 169 LYS A O 1
ATOM 1302 N N . SER A 1 170 ? -18.803 4.141 21.776 1.00 88.88 170 SER A N 1
ATOM 1303 C CA . SER A 1 170 ? -20.269 4.213 21.741 1.00 88.88 170 SER A CA 1
ATOM 1304 C C . SER A 1 170 ? -20.840 3.397 20.575 1.00 88.88 170 SER A C 1
ATOM 1306 O O . SER A 1 170 ? -21.775 2.625 20.761 1.00 88.88 170 SER A O 1
ATOM 1308 N N . THR A 1 171 ? -20.196 3.472 19.408 1.00 86.56 171 THR A N 1
ATOM 1309 C CA . THR A 1 171 ? -20.577 2.709 18.203 1.00 86.56 171 THR A CA 1
ATOM 1310 C C . THR A 1 171 ? -20.4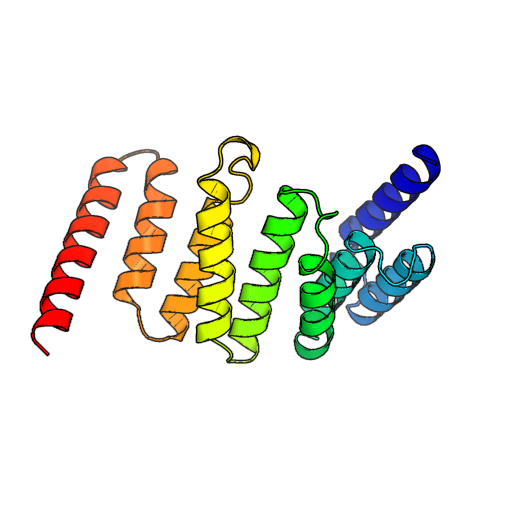08 1.196 18.394 1.00 86.56 171 THR A C 1
ATOM 1312 O O . THR A 1 171 ? -21.262 0.406 17.987 1.00 86.56 171 THR A O 1
ATOM 1315 N N . ALA A 1 172 ? -19.319 0.777 19.049 1.00 78.56 172 ALA A N 1
ATOM 1316 C CA . ALA A 1 172 ? -19.076 -0.631 19.360 1.00 78.56 172 ALA A CA 1
ATOM 1317 C C . ALA A 1 172 ? -20.119 -1.195 20.339 1.00 78.56 172 ALA A C 1
ATOM 1319 O O . ALA A 1 172 ? -20.555 -2.335 20.184 1.00 78.56 172 ALA A O 1
ATOM 1320 N N . LEU A 1 173 ? -20.548 -0.391 21.320 1.00 78.00 173 LEU A N 1
ATOM 1321 C CA . LEU A 1 173 ? -21.636 -0.765 22.220 1.00 78.00 173 LEU A CA 1
ATOM 1322 C C . LEU A 1 173 ? -22.939 -0.957 21.438 1.00 78.00 173 LEU A C 1
ATOM 1324 O O . LEU A 1 173 ? -23.535 -2.019 21.557 1.00 78.00 173 LEU A O 1
ATOM 1328 N N . GLU A 1 174 ? -23.348 -0.006 20.597 1.00 75.69 174 GLU A N 1
ATOM 1329 C CA . GLU A 1 174 ? -24.580 -0.117 19.794 1.00 75.69 174 GLU A CA 1
ATOM 1330 C C . GLU A 1 174 ? -24.608 -1.376 18.914 1.00 75.69 174 GLU A C 1
ATOM 1332 O O . GLU A 1 174 ? -25.610 -2.086 18.901 1.00 75.69 174 GLU A O 1
ATOM 1337 N N . SER A 1 175 ? -23.484 -1.711 18.273 1.00 72.12 175 SER A N 1
ATOM 1338 C CA . SER A 1 175 ? -23.364 -2.911 17.423 1.00 72.12 175 SER A CA 1
ATOM 1339 C C . SER A 1 175 ? -23.402 -4.230 18.209 1.00 72.12 175 SER A C 1
ATOM 1341 O O . SER A 1 175 ? -23.701 -5.276 17.646 1.00 72.12 175 SER A O 1
ATOM 1343 N N . SER A 1 176 ? -23.083 -4.208 19.509 1.00 65.19 176 SER A N 1
ATOM 1344 C CA . SER A 1 176 ? -23.125 -5.400 20.374 1.00 65.19 176 SER A CA 1
ATOM 1345 C C . SER A 1 176 ? -24.526 -5.736 20.898 1.00 65.19 176 SER A C 1
ATOM 1347 O O . SER A 1 176 ? -24.732 -6.821 21.443 1.00 65.19 176 SER A O 1
ATOM 1349 N N . TRP A 1 177 ? -25.483 -4.816 20.732 1.00 52.41 177 TRP A N 1
ATOM 1350 C CA . TRP A 1 177 ? -26.875 -4.973 21.167 1.00 52.41 177 TRP A CA 1
ATOM 1351 C C . TRP A 1 177 ? -27.869 -5.172 20.009 1.00 52.41 177 TRP A C 1
ATOM 1353 O O . TRP A 1 177 ? -29.060 -5.343 20.275 1.00 52.41 177 TRP A O 1
ATOM 1363 N N . SER A 1 178 ? -27.401 -5.148 18.755 1.00 49.19 178 SER A N 1
ATOM 1364 C CA . SER A 1 178 ? -28.178 -5.373 17.523 1.00 49.19 178 SER A CA 1
ATOM 1365 C C . SER A 1 178 ? -27.966 -6.773 16.961 1.00 49.19 178 SER A C 1
ATOM 1367 O O . SER A 1 178 ? -28.970 -7.400 16.561 1.00 49.19 178 SER A O 1
#

Secondary structure (DSSP, 8-state):
-HHHHHHHHHHHHHHHTTGGGS-HHHHHHHHHHHHTTS-TT-HHHHHHHHHHHHHTT-HHHHHHHHHHHHT-TTS-HHHHHHHHHHHHHHHHHTT-HHHHHHHHHHHHHHTTSTTT--TTHHHHHHHHHHHHHHTT-HHHHHHHHHHHHGGG-SS-HHHHHHHHHHHHHHHHHHHH--